Protein AF-W7BUD7-F1 (afdb_monomer_lite)

Radius of gyration: 17.6 Å; chains: 1; bounding box: 40×38×56 Å

pLDDT: mean 88.19, std 8.66, range [58.25, 98.12]

Sequence (209 aa):
MEYSPYSRALIFGNGSGSYALEPKIHIISNVSQYRNQEYVDISEVALTIDCGGYNWGKKLNVVWGDGNLGRGDIAFCILDDNKQIKKIQLGKGTNDLGMGQYKQGKADVDFNGSFCIIQEWFQEDGDEVNQDSCYYNNHLYLALGHNGLWYSKNALTKDSQIRKTYFYEKFYGSDGKEMLSAMEGITITEKYVVLGCTRGKHYIHVYSR

Secondary structure (DSSP, 8-state):
-EEETTTTEEEEE---S-TTSPPEEEEEE-GGGGTT-S---HHHH-EEEE-GGGT--SS-EEEE---TTTT--EEEEEETTTTEEEEEEEEETT---SEE---SS--TTSEEEEEEEEEEEE-SS--S-EEEEEEETTEEEEEE-SSSEEEEEEEE-TTS-EEEEEEEE--B-TTS-B---EEEEEEE-SSEEEEEEESSSEEEEEEE-

Structure (mmCIF, N/CA/C/O backbone):
data_AF-W7BUD7-F1
#
_entry.id   AF-W7BUD7-F1
#
loop_
_atom_site.group_PDB
_atom_site.id
_atom_site.type_symbol
_atom_site.label_atom_id
_atom_site.label_alt_id
_atom_site.label_comp_id
_atom_site.label_asym_id
_atom_site.label_entity_id
_atom_site.label_seq_id
_atom_site.pdbx_PDB_ins_code
_atom_site.Cartn_x
_atom_site.Cartn_y
_atom_site.Cartn_z
_atom_site.occupancy
_atom_site.B_iso_or_equiv
_atom_site.auth_seq_id
_atom_site.auth_comp_id
_atom_site.auth_asym_id
_atom_site.auth_atom_id
_atom_site.pdbx_PDB_model_num
ATOM 1 N N . MET A 1 1 ? -3.666 -1.580 -6.066 1.00 82.56 1 MET A N 1
ATOM 2 C CA . MET A 1 1 ? -4.713 -1.981 -5.076 1.00 82.56 1 MET A CA 1
ATOM 3 C C . MET A 1 1 ? -4.428 -3.416 -4.688 1.00 82.56 1 MET A C 1
ATOM 5 O O . MET A 1 1 ? -4.173 -4.202 -5.589 1.00 82.56 1 MET A O 1
ATOM 9 N N . GLU A 1 2 ? -4.487 -3.786 -3.407 1.00 88.81 2 GLU A N 1
ATOM 10 C CA . GLU A 1 2 ? -4.025 -5.113 -2.977 1.00 88.81 2 GLU A CA 1
ATOM 11 C C . GLU A 1 2 ? -5.017 -5.842 -2.061 1.00 88.81 2 GLU A C 1
ATOM 13 O O . GLU A 1 2 ? -5.614 -5.258 -1.154 1.00 88.81 2 GLU A O 1
ATOM 18 N N . TYR A 1 3 ? -5.183 -7.147 -2.291 1.00 89.94 3 TYR A N 1
ATOM 19 C CA . TYR A 1 3 ? -6.008 -8.036 -1.475 1.00 89.94 3 TYR A CA 1
ATOM 20 C C . TYR A 1 3 ? -5.147 -8.830 -0.495 1.00 89.94 3 TYR A C 1
ATOM 22 O O . TYR A 1 3 ? -4.177 -9.464 -0.904 1.00 89.94 3 TYR A O 1
ATOM 30 N N . SER A 1 4 ? -5.551 -8.880 0.776 1.00 88.44 4 SER A N 1
ATOM 31 C CA . SER A 1 4 ? -4.937 -9.773 1.760 1.00 88.44 4 SER A CA 1
ATOM 32 C C . SER A 1 4 ? -5.877 -10.925 2.117 1.00 88.44 4 SER A C 1
ATOM 34 O O . SER A 1 4 ? -7.008 -10.683 2.552 1.00 88.44 4 SER A O 1
ATOM 36 N N . PRO A 1 5 ? -5.429 -12.191 2.003 1.00 82.62 5 PRO A N 1
ATOM 37 C CA . PRO A 1 5 ? -6.220 -13.337 2.442 1.00 82.62 5 PRO A CA 1
ATOM 38 C C . PRO A 1 5 ? -6.361 -13.396 3.971 1.00 82.62 5 PRO A C 1
ATOM 40 O O . PRO A 1 5 ? -7.352 -13.933 4.458 1.00 82.62 5 PRO A O 1
ATOM 43 N N . TYR A 1 6 ? -5.420 -12.813 4.725 1.00 84.44 6 TYR A N 1
ATOM 44 C CA . TYR A 1 6 ? -5.463 -12.781 6.191 1.00 84.44 6 TYR A CA 1
ATOM 45 C C . TYR A 1 6 ? -6.580 -11.872 6.709 1.00 84.44 6 TYR A C 1
ATOM 47 O O . TYR A 1 6 ? -7.338 -12.257 7.594 1.00 84.44 6 TYR A O 1
ATOM 55 N N . SER A 1 7 ? -6.706 -10.668 6.141 1.00 85.50 7 SER A N 1
ATOM 56 C CA . SER A 1 7 ? -7.756 -9.712 6.517 1.00 85.50 7 SER A CA 1
ATOM 57 C C . SER A 1 7 ? -9.034 -9.863 5.691 1.00 85.50 7 SER A C 1
ATOM 59 O O . SER A 1 7 ? -10.060 -9.280 6.036 1.00 85.50 7 SER A O 1
ATOM 61 N N . ARG A 1 8 ? -8.979 -10.632 4.593 1.00 88.75 8 ARG A N 1
ATOM 62 C CA . ARG A 1 8 ? -10.042 -10.767 3.585 1.00 88.75 8 ARG A CA 1
ATOM 63 C C . ARG A 1 8 ? -10.525 -9.409 3.063 1.00 88.75 8 ARG A C 1
ATOM 65 O O . ARG A 1 8 ? -11.708 -9.246 2.746 1.00 88.75 8 ARG A O 1
ATOM 72 N N . ALA A 1 9 ? -9.609 -8.451 2.975 1.00 93.06 9 ALA A N 1
ATOM 73 C CA . ALA A 1 9 ? -9.893 -7.069 2.633 1.00 93.06 9 ALA A CA 1
ATOM 74 C C . ALA A 1 9 ? -9.011 -6.581 1.480 1.00 93.06 9 ALA A C 1
ATOM 76 O O . ALA A 1 9 ? -7.868 -7.020 1.317 1.00 93.06 9 ALA A O 1
ATOM 77 N N . LEU A 1 10 ? -9.559 -5.657 0.692 1.00 94.62 10 LEU A N 1
ATOM 78 C CA . LEU A 1 10 ? -8.788 -4.839 -0.240 1.00 94.62 10 LEU A CA 1
ATOM 79 C C . LEU A 1 10 ? -8.302 -3.582 0.479 1.00 94.62 10 LEU A C 1
ATOM 81 O O . LEU A 1 10 ? -9.059 -2.992 1.252 1.00 94.62 10 LEU A O 1
ATOM 85 N N . ILE A 1 11 ? -7.073 -3.168 0.182 1.00 96.25 11 ILE A N 1
ATOM 86 C CA . ILE A 1 11 ? -6.524 -1.870 0.573 1.00 96.25 11 ILE A CA 1
ATOM 87 C C . ILE A 1 11 ? -5.992 -1.134 -0.649 1.00 96.25 11 ILE A C 1
ATOM 89 O O . ILE A 1 11 ? -5.452 -1.733 -1.585 1.00 96.25 11 ILE A O 1
ATOM 93 N N . PHE A 1 12 ? -6.179 0.176 -0.653 1.00 94.94 12 PHE A N 1
ATOM 94 C CA . PHE A 1 12 ? -5.601 1.061 -1.649 1.00 94.94 12 PHE A CA 1
ATOM 95 C C . PHE A 1 12 ? -5.522 2.476 -1.095 1.00 94.94 12 PHE A C 1
ATOM 97 O O . PHE A 1 12 ? -6.328 2.884 -0.258 1.00 94.94 12 PHE A O 1
ATOM 104 N N . GLY A 1 13 ? -4.526 3.218 -1.559 1.00 93.81 13 GLY A N 1
ATOM 105 C CA . GLY A 1 13 ? -4.520 4.660 -1.395 1.00 93.81 13 GLY A CA 1
ATOM 106 C C . GLY A 1 13 ? -5.352 5.317 -2.489 1.00 93.81 13 GLY A C 1
ATOM 107 O O . GLY A 1 13 ? -5.753 4.660 -3.451 1.00 93.81 13 GLY A O 1
ATOM 108 N N . ASN A 1 14 ? -5.601 6.615 -2.368 1.00 89.12 14 ASN A N 1
ATOM 109 C CA . ASN A 1 14 ? -6.239 7.348 -3.454 1.00 89.12 14 ASN A CA 1
ATOM 110 C C . ASN A 1 14 ? -5.354 7.447 -4.704 1.00 89.12 14 ASN A C 1
ATOM 112 O O . ASN A 1 14 ? -5.897 7.691 -5.780 1.00 89.12 14 ASN A O 1
ATOM 116 N N . GLY A 1 15 ? -4.029 7.255 -4.582 1.00 77.25 15 GLY A N 1
ATOM 117 C CA . GLY A 1 15 ? -3.079 7.595 -5.642 1.00 77.25 15 GLY A CA 1
ATOM 118 C C . GLY A 1 15 ? -3.254 9.060 -6.060 1.00 77.25 15 GLY A C 1
ATOM 119 O O . GLY A 1 15 ? -4.198 9.736 -5.655 1.00 77.25 15 GLY A O 1
ATOM 120 N N . SER A 1 16 ? -2.345 9.633 -6.844 1.00 63.62 16 SER A N 1
ATOM 121 C CA . SER A 1 16 ? -2.680 10.904 -7.499 1.00 63.62 16 SER A CA 1
ATOM 122 C C . SER A 1 16 ? -1.673 11.283 -8.576 1.00 63.62 16 SER A C 1
ATOM 124 O O . SER A 1 16 ? -0.468 11.230 -8.347 1.00 63.62 16 SER A O 1
ATOM 126 N N . GLY A 1 17 ? -2.158 11.787 -9.713 1.00 64.31 17 GLY A N 1
ATOM 127 C CA . GLY A 1 17 ? -1.355 12.641 -10.599 1.00 64.31 17 GLY A CA 1
ATOM 128 C C . GLY A 1 17 ? -1.194 14.077 -10.067 1.00 64.31 17 GLY A C 1
ATOM 129 O O . GLY A 1 17 ? -0.389 14.846 -10.579 1.00 64.31 17 GLY A O 1
ATOM 130 N N . SER A 1 18 ? -1.950 14.447 -9.028 1.00 73.19 18 SER A N 1
ATOM 131 C CA . SER A 1 18 ? -2.019 15.781 -8.424 1.00 73.19 18 SER A CA 1
ATOM 132 C C . SER A 1 18 ? -1.480 15.812 -6.988 1.00 73.19 18 SER A C 1
ATOM 134 O O . SER A 1 18 ? -1.943 15.080 -6.113 1.00 73.19 18 SER A O 1
ATOM 136 N N . TYR A 1 19 ? -0.570 16.742 -6.704 1.00 78.50 19 TYR A N 1
ATOM 137 C CA . TYR A 1 19 ? -0.062 16.984 -5.346 1.00 78.50 19 TYR A CA 1
ATOM 138 C C . TYR A 1 19 ? -1.029 17.787 -4.458 1.00 78.50 19 TYR A C 1
ATOM 140 O O . TYR A 1 19 ? -0.743 18.010 -3.285 1.00 78.50 19 TYR A O 1
ATOM 148 N N . ALA A 1 20 ? -2.178 18.220 -4.987 1.00 82.88 20 ALA A N 1
ATOM 149 C CA . ALA A 1 20 ? -3.169 18.978 -4.222 1.00 82.88 20 ALA A CA 1
ATOM 150 C C . ALA A 1 20 ? -4.122 18.088 -3.406 1.00 82.88 20 ALA A C 1
ATOM 152 O O . ALA A 1 20 ? -4.804 18.586 -2.515 1.00 82.88 20 ALA A O 1
ATOM 153 N N . LEU A 1 21 ? -4.198 16.786 -3.704 1.00 84.44 21 LEU A N 1
ATOM 154 C CA . LEU A 1 21 ? -5.078 15.867 -2.983 1.00 84.44 21 LEU A CA 1
ATOM 155 C C . LEU A 1 21 ? -4.421 15.385 -1.693 1.00 84.44 21 LEU A C 1
ATOM 157 O O . LEU A 1 21 ? -3.281 14.919 -1.701 1.00 84.44 21 LEU A O 1
ATOM 161 N N . GLU A 1 22 ? -5.163 15.465 -0.591 1.00 89.75 22 GLU A N 1
ATOM 162 C CA . GLU A 1 22 ? -4.726 14.876 0.670 1.00 89.75 22 GLU A CA 1
ATOM 163 C C . GLU A 1 22 ? -4.692 13.342 0.585 1.00 89.75 22 GLU A C 1
ATOM 165 O O . GLU A 1 22 ? -5.549 12.736 -0.074 1.00 89.75 22 GLU A O 1
ATOM 170 N N . PRO A 1 23 ? -3.700 12.700 1.223 1.00 92.62 23 PRO A N 1
ATOM 171 C CA . PRO A 1 23 ? -3.551 11.254 1.210 1.00 92.62 23 PRO A CA 1
ATOM 172 C C . PRO A 1 23 ? -4.701 10.578 1.965 1.00 92.62 23 PRO A C 1
ATOM 174 O O . PRO A 1 23 ? -5.037 10.960 3.087 1.00 92.62 23 PRO A O 1
ATOM 177 N N . LYS A 1 24 ? -5.287 9.543 1.357 1.00 94.50 24 LYS A N 1
ATOM 178 C CA . LYS A 1 24 ? -6.353 8.735 1.968 1.00 94.50 24 LYS A CA 1
ATOM 179 C C . LYS A 1 24 ? -6.075 7.252 1.807 1.00 94.50 24 LYS A C 1
ATOM 181 O O . LYS A 1 24 ? -5.618 6.826 0.749 1.00 94.50 24 LYS A O 1
ATOM 186 N N . ILE A 1 25 ? -6.392 6.481 2.844 1.00 96.69 25 ILE A N 1
ATOM 187 C CA . ILE A 1 25 ? -6.397 5.015 2.806 1.00 96.69 25 ILE A CA 1
ATOM 188 C C . ILE A 1 25 ? -7.847 4.556 2.709 1.00 96.69 25 ILE A C 1
ATOM 190 O O . ILE A 1 25 ? -8.691 4.985 3.497 1.00 96.69 25 ILE A O 1
ATOM 194 N N . HIS A 1 26 ? -8.124 3.648 1.783 1.00 97.12 26 HIS A N 1
ATOM 195 C CA . HIS A 1 26 ? -9.415 2.996 1.632 1.00 97.12 26 HIS A CA 1
ATOM 196 C C . HIS A 1 26 ? -9.272 1.504 1.912 1.00 97.12 26 HIS A C 1
ATOM 198 O O . HIS A 1 26 ? -8.383 0.842 1.373 1.00 97.12 26 HIS A O 1
ATOM 204 N N . ILE A 1 27 ? -10.157 0.976 2.756 1.00 97.38 27 ILE A N 1
ATOM 205 C CA . ILE A 1 27 ? -10.217 -0.446 3.096 1.00 97.38 27 ILE A CA 1
ATOM 206 C C . ILE A 1 27 ? -11.628 -0.954 2.828 1.00 97.38 27 ILE A C 1
ATOM 208 O O . ILE A 1 27 ? -12.591 -0.456 3.411 1.00 97.38 27 ILE A O 1
ATOM 212 N N . ILE A 1 28 ? -11.747 -1.977 1.986 1.00 95.62 28 ILE A N 1
ATOM 213 C CA . ILE A 1 28 ? -13.013 -2.673 1.737 1.00 95.62 28 ILE A CA 1
ATOM 214 C C . ILE A 1 28 ? -12.903 -4.063 2.352 1.00 95.62 28 ILE A C 1
ATOM 216 O O . ILE A 1 28 ? -12.133 -4.900 1.881 1.00 95.62 28 ILE A O 1
ATOM 220 N N . SER A 1 29 ? -13.666 -4.313 3.411 1.00 93.50 29 SER A N 1
ATOM 221 C CA . SER A 1 29 ? -13.723 -5.621 4.069 1.00 93.50 29 SER A CA 1
ATOM 222 C C . SER A 1 29 ? -14.668 -6.581 3.342 1.00 93.50 29 SER A C 1
ATOM 224 O O . SER A 1 29 ? -15.626 -6.167 2.689 1.00 93.50 29 SER A O 1
ATOM 226 N N . ASN A 1 30 ? -14.421 -7.888 3.493 1.00 89.06 30 ASN A N 1
ATOM 227 C CA . ASN A 1 30 ? -15.270 -8.963 2.965 1.00 89.06 30 ASN A CA 1
ATOM 228 C C . ASN A 1 30 ? -15.563 -8.831 1.458 1.00 89.06 30 ASN A C 1
ATOM 230 O O . ASN A 1 30 ? -16.684 -9.024 0.993 1.00 89.06 30 ASN A O 1
ATOM 234 N N . VAL A 1 31 ? -14.534 -8.526 0.671 1.00 88.56 31 VAL A N 1
ATOM 235 C CA . VAL A 1 31 ? -14.665 -8.210 -0.765 1.00 88.56 31 VAL A CA 1
ATOM 236 C C . VAL A 1 31 ? -15.308 -9.336 -1.573 1.00 88.56 31 VAL A C 1
ATOM 238 O O . VAL A 1 31 ? -15.956 -9.093 -2.587 1.00 88.56 31 VAL A O 1
ATOM 241 N N . SER A 1 32 ? -15.204 -10.579 -1.096 1.00 87.38 32 SER A N 1
ATOM 242 C CA . SER A 1 32 ? -15.862 -11.736 -1.704 1.00 87.38 32 SER A CA 1
ATOM 243 C C . SER A 1 32 ? -17.370 -11.567 -1.902 1.00 87.38 32 SER A C 1
ATOM 245 O O . SER A 1 32 ? -17.906 -12.175 -2.825 1.00 87.38 32 SER A O 1
ATOM 247 N N . GLN A 1 33 ? -18.042 -10.748 -1.085 1.00 90.88 33 GLN A N 1
ATOM 248 C CA . GLN A 1 33 ? -19.480 -10.496 -1.223 1.00 90.88 33 GLN A CA 1
ATOM 249 C C . GLN A 1 33 ? -19.844 -9.759 -2.524 1.00 90.88 33 GLN A C 1
ATOM 251 O O . GLN A 1 33 ? -20.979 -9.853 -2.980 1.00 90.88 33 GLN A O 1
ATOM 256 N N . TYR A 1 34 ? -18.877 -9.080 -3.150 1.00 89.94 34 TYR A N 1
ATOM 257 C CA . TYR A 1 34 ? -19.091 -8.253 -4.339 1.00 89.94 34 TYR A CA 1
ATOM 258 C C . TYR A 1 34 ? -18.685 -8.936 -5.657 1.00 89.94 34 TYR A C 1
ATOM 260 O O . TYR A 1 34 ? -18.761 -8.315 -6.708 1.00 89.94 34 TYR A O 1
ATOM 268 N N . ARG A 1 35 ? -18.268 -10.213 -5.646 1.00 84.75 35 ARG A N 1
ATOM 269 C CA . ARG A 1 35 ? -17.686 -10.906 -6.824 1.00 84.75 35 ARG A CA 1
ATOM 270 C C . ARG A 1 35 ? -18.558 -10.928 -8.086 1.00 84.75 35 ARG A C 1
ATOM 272 O O . ARG A 1 35 ? -18.013 -11.096 -9.169 1.00 84.75 35 ARG A O 1
ATOM 279 N N . ASN A 1 36 ? -19.872 -10.786 -7.937 1.00 89.00 36 ASN A N 1
ATOM 280 C CA . ASN A 1 36 ? -20.835 -10.812 -9.042 1.00 89.00 36 ASN A CA 1
ATOM 281 C C . ASN A 1 36 ? -21.512 -9.452 -9.270 1.00 89.00 36 ASN A C 1
ATOM 283 O O . ASN A 1 36 ? -22.511 -9.382 -9.981 1.00 89.00 36 ASN A O 1
ATOM 287 N N . GLN A 1 37 ? -21.022 -8.392 -8.627 1.00 89.75 37 GLN A N 1
ATOM 288 C CA . GLN A 1 37 ? -21.513 -7.042 -8.867 1.00 89.75 37 GLN A CA 1
ATOM 289 C C . GLN A 1 37 ? -20.719 -6.417 -10.011 1.00 89.75 37 GLN A C 1
ATOM 291 O O . GLN A 1 37 ? -19.493 -6.481 -10.031 1.00 89.75 37 GLN A O 1
ATOM 296 N N . GLU A 1 38 ? -21.430 -5.821 -10.966 1.00 90.88 38 GLU A N 1
ATOM 297 C CA . GLU A 1 38 ? -20.818 -5.105 -12.089 1.00 90.88 38 GLU A CA 1
ATOM 298 C C . GLU A 1 38 ? -20.136 -3.811 -11.626 1.00 90.88 38 GLU A C 1
ATOM 300 O O . GLU A 1 38 ? -19.079 -3.438 -12.129 1.00 90.88 38 GLU A O 1
ATOM 305 N N . TYR A 1 39 ? -20.727 -3.154 -10.629 1.00 90.38 39 TYR A N 1
ATOM 306 C CA . TYR A 1 39 ? -20.242 -1.909 -10.061 1.00 90.38 39 TYR A CA 1
ATOM 307 C C . TYR A 1 39 ? -20.354 -1.935 -8.537 1.00 90.38 39 TYR A C 1
ATOM 309 O O . TYR A 1 39 ? -21.330 -2.441 -7.986 1.00 90.38 39 TYR A O 1
ATOM 317 N N . VAL A 1 40 ? -19.352 -1.358 -7.874 1.00 88.62 40 VAL A N 1
ATOM 318 C CA . VAL A 1 40 ? -19.320 -1.144 -6.427 1.00 88.62 40 VAL A CA 1
ATOM 319 C C . VAL A 1 40 ? -18.907 0.301 -6.184 1.00 88.62 40 VAL A C 1
ATOM 321 O O . VAL A 1 40 ? -17.806 0.697 -6.575 1.00 88.62 40 VAL A O 1
ATOM 324 N N . ASP A 1 41 ? -19.761 1.081 -5.522 1.00 90.38 41 ASP A N 1
ATOM 325 C CA . ASP A 1 41 ? -19.399 2.434 -5.106 1.00 90.38 41 ASP A CA 1
ATOM 326 C C . ASP A 1 41 ? -18.492 2.376 -3.871 1.00 90.38 41 ASP A C 1
ATOM 328 O O . ASP A 1 41 ? -18.910 2.035 -2.762 1.00 90.38 41 ASP A O 1
ATOM 332 N N . ILE A 1 42 ? -17.222 2.729 -4.064 1.00 88.69 42 ILE A N 1
ATOM 333 C CA . ILE A 1 42 ? -16.207 2.768 -3.006 1.00 88.69 42 ILE A CA 1
ATOM 334 C C . ILE A 1 42 ? -16.630 3.698 -1.862 1.00 88.69 42 ILE A C 1
ATOM 336 O O . ILE A 1 42 ? -16.321 3.405 -0.705 1.00 88.69 42 ILE A O 1
ATOM 340 N N . SER A 1 43 ? -17.329 4.797 -2.160 1.00 88.75 43 SER A N 1
ATOM 341 C CA . SER A 1 43 ? -17.738 5.777 -1.150 1.00 88.75 43 SER A CA 1
ATOM 342 C C . SER A 1 43 ? -18.756 5.214 -0.154 1.00 88.75 43 SER A C 1
ATOM 344 O O . SER A 1 43 ? -18.787 5.653 0.997 1.00 88.75 43 SER A O 1
ATOM 346 N N . GLU A 1 44 ? -19.520 4.196 -0.558 1.00 90.44 44 GLU A N 1
ATOM 347 C CA . GLU A 1 44 ? -20.516 3.536 0.286 1.00 90.44 44 GLU A CA 1
ATOM 348 C C . GLU A 1 44 ? -19.930 2.359 1.078 1.00 90.44 44 GLU A C 1
ATOM 350 O O . GLU A 1 44 ? -20.359 2.089 2.202 1.00 90.44 44 GLU A O 1
ATOM 355 N N . VAL A 1 45 ? -18.940 1.654 0.515 1.00 93.44 45 VAL A N 1
ATOM 356 C CA . VAL A 1 45 ? -18.459 0.379 1.082 1.00 93.44 45 VAL A CA 1
ATOM 357 C C . VAL A 1 45 ? -17.108 0.463 1.789 1.00 93.44 45 VAL A C 1
ATOM 359 O O . VAL A 1 45 ? -16.782 -0.420 2.588 1.00 93.44 45 VAL A O 1
ATOM 362 N N . ALA A 1 46 ? -16.291 1.476 1.491 1.00 95.69 46 ALA A N 1
ATOM 363 C CA . ALA A 1 46 ? -14.944 1.568 2.036 1.00 95.69 46 ALA A CA 1
ATOM 364 C C . ALA A 1 46 ? -14.916 2.284 3.389 1.00 95.69 46 ALA A C 1
ATOM 366 O O . ALA A 1 46 ? -15.425 3.393 3.570 1.00 95.69 46 ALA A O 1
ATOM 367 N N . LEU A 1 47 ? -14.179 1.705 4.334 1.00 96.81 47 LEU A N 1
ATOM 368 C CA . LEU A 1 47 ? -13.620 2.484 5.424 1.00 96.81 47 LEU A CA 1
ATOM 369 C C . LEU A 1 47 ? -12.544 3.405 4.843 1.00 96.81 47 LEU A C 1
ATOM 371 O O . LEU A 1 47 ? -11.501 2.936 4.394 1.00 96.81 47 LEU A O 1
ATOM 375 N N . THR A 1 48 ? -12.798 4.709 4.880 1.00 96.38 48 THR A N 1
ATOM 376 C CA . THR A 1 48 ? -11.817 5.730 4.504 1.00 96.38 48 THR A CA 1
ATOM 377 C C . THR A 1 48 ? -11.142 6.296 5.748 1.00 96.38 48 THR A C 1
ATOM 379 O O . THR A 1 48 ? -11.828 6.686 6.696 1.00 96.38 48 THR A O 1
ATOM 382 N N . ILE A 1 49 ? -9.812 6.343 5.727 1.00 96.31 49 ILE A N 1
ATOM 383 C CA . ILE A 1 49 ? -8.963 6.991 6.729 1.00 96.31 49 ILE A CA 1
ATOM 384 C C . ILE A 1 49 ? -8.323 8.204 6.055 1.00 96.31 49 ILE A C 1
ATOM 386 O O . ILE A 1 49 ? -7.627 8.058 5.048 1.00 96.31 49 ILE A O 1
ATOM 390 N N . ASP A 1 50 ? -8.585 9.394 6.592 1.00 93.38 50 ASP A N 1
ATOM 391 C CA . ASP A 1 50 ? -7.962 10.634 6.130 1.00 93.38 50 ASP A CA 1
ATOM 392 C C . ASP A 1 50 ? -6.602 10.819 6.809 1.00 93.38 50 ASP A C 1
ATOM 394 O O . ASP A 1 50 ? -6.500 10.776 8.039 1.00 93.38 50 ASP A O 1
ATOM 398 N N . CYS A 1 51 ? -5.557 11.001 6.004 1.00 91.88 51 CYS A N 1
ATOM 399 C CA . CYS A 1 51 ? -4.194 11.153 6.487 1.00 91.88 51 CYS A CA 1
ATOM 400 C C . CYS A 1 51 ? -3.659 12.592 6.357 1.00 91.88 51 CYS A C 1
ATOM 402 O O . CYS A 1 51 ? -2.546 12.859 6.815 1.00 91.88 51 CYS A O 1
ATOM 404 N N . GLY A 1 52 ? -4.428 13.530 5.784 1.00 84.94 52 GLY A N 1
ATOM 405 C CA . GLY A 1 52 ? -3.977 14.906 5.527 1.00 84.94 52 GLY A CA 1
ATOM 406 C C . GLY A 1 52 ? -3.639 15.698 6.795 1.00 84.94 52 GLY A C 1
ATOM 407 O O . GLY A 1 52 ? -2.720 16.513 6.804 1.00 84.94 52 GLY A O 1
ATOM 408 N N . GLY A 1 53 ? -4.307 15.398 7.914 1.00 81.44 53 GLY A N 1
ATOM 409 C CA . GLY A 1 53 ? -4.070 16.055 9.208 1.00 81.44 53 GLY A CA 1
ATOM 410 C C . GLY A 1 53 ? -2.755 15.687 9.910 1.00 81.44 53 GLY A C 1
ATOM 411 O O . GLY A 1 53 ? -2.449 16.260 10.952 1.00 81.44 53 GLY A O 1
ATOM 412 N N . TYR A 1 54 ? -1.975 14.746 9.369 1.00 84.62 54 TYR A N 1
ATOM 413 C CA . TYR A 1 54 ? -0.782 14.19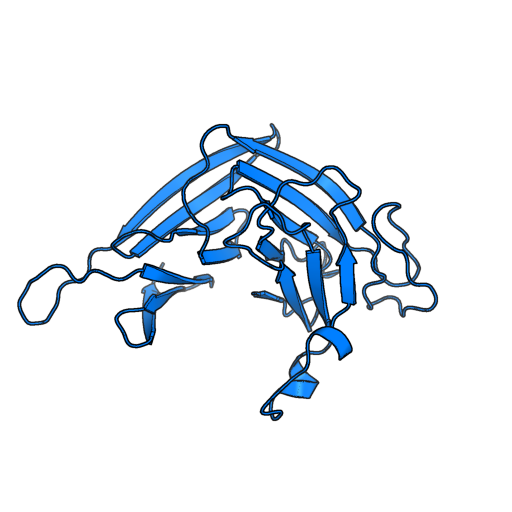7 10.027 1.00 84.62 54 TYR A CA 1
ATOM 414 C C . TYR A 1 54 ? 0.534 14.614 9.365 1.00 84.62 54 TYR A C 1
ATOM 416 O O . TYR A 1 54 ? 1.560 13.976 9.601 1.00 84.62 54 TYR A O 1
ATOM 424 N N . ASN A 1 55 ? 0.513 15.658 8.525 1.00 83.75 55 ASN A N 1
ATOM 425 C CA . ASN A 1 55 ? 1.659 16.076 7.709 1.00 83.75 55 ASN A CA 1
ATOM 426 C C . ASN A 1 55 ? 2.250 14.901 6.907 1.00 83.75 55 ASN A C 1
ATOM 428 O O .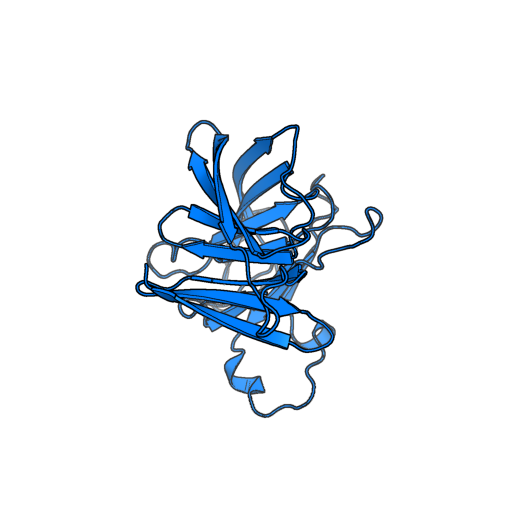 ASN A 1 55 ? 3.461 14.687 6.839 1.00 83.75 55 ASN A O 1
ATOM 432 N N . TRP A 1 56 ? 1.364 14.072 6.360 1.00 86.50 56 TRP A N 1
ATOM 433 C CA . TRP A 1 56 ? 1.761 13.041 5.419 1.00 86.50 56 TRP A CA 1
ATOM 434 C C . TRP A 1 56 ? 2.095 13.692 4.075 1.00 86.50 56 TRP A C 1
ATOM 436 O O . TRP A 1 56 ? 1.550 14.737 3.721 1.00 86.50 56 TRP A O 1
ATOM 446 N N . GLY A 1 57 ? 2.996 13.059 3.327 1.00 86.75 57 GLY A N 1
ATOM 447 C CA . GLY A 1 57 ? 3.244 13.391 1.928 1.00 86.75 57 GLY A CA 1
ATOM 448 C C . GLY A 1 57 ? 1.997 13.263 1.045 1.00 86.75 57 GLY A C 1
ATOM 449 O O . GLY A 1 57 ? 0.883 13.003 1.500 1.00 86.75 57 GLY A O 1
ATOM 450 N N . LYS A 1 58 ? 2.176 13.417 -0.259 1.00 89.44 58 LYS A N 1
ATOM 451 C CA . LYS A 1 58 ? 1.116 13.328 -1.268 1.00 89.44 58 LYS A CA 1
ATOM 452 C C . LYS A 1 58 ? 1.169 11.988 -2.004 1.00 89.44 58 LYS A C 1
ATOM 454 O O . LYS A 1 58 ? 2.047 11.162 -1.765 1.00 89.44 58 LYS A O 1
ATOM 459 N N . LYS A 1 59 ? 0.215 11.776 -2.919 1.00 88.50 59 LYS A N 1
ATOM 460 C CA . LYS A 1 59 ? 0.171 10.616 -3.833 1.00 88.50 59 LYS A CA 1
ATOM 461 C C . LYS A 1 59 ? 0.283 9.262 -3.117 1.00 88.50 59 LYS A C 1
ATOM 463 O O . LYS A 1 59 ? 1.137 8.440 -3.438 1.00 88.50 59 LYS A O 1
ATOM 468 N N . LEU A 1 60 ? -0.566 9.047 -2.118 1.00 92.62 60 LEU A N 1
ATOM 469 C CA . LEU A 1 60 ? -0.495 7.847 -1.298 1.00 92.62 60 LEU A CA 1
ATOM 470 C C . LEU A 1 60 ? -0.890 6.596 -2.098 1.00 92.62 60 LEU A C 1
ATOM 472 O O . LEU A 1 60 ? -2.030 6.472 -2.545 1.00 92.62 60 LEU A O 1
ATOM 476 N N . ASN A 1 61 ? 0.041 5.652 -2.194 1.00 93.19 61 ASN A N 1
ATOM 477 C CA . ASN A 1 61 ? -0.195 4.252 -2.528 1.00 93.19 61 ASN A CA 1
ATOM 478 C C . ASN A 1 61 ? -0.121 3.406 -1.254 1.00 93.19 61 ASN A C 1
ATOM 480 O O . ASN A 1 61 ? 0.636 3.718 -0.336 1.00 93.19 61 ASN A O 1
ATOM 484 N N . VAL A 1 62 ? -0.914 2.338 -1.174 1.00 95.62 62 VAL A N 1
ATOM 485 C CA . VAL A 1 62 ? -0.979 1.495 0.027 1.00 95.62 62 VAL A CA 1
ATOM 486 C C . VAL A 1 62 ? -1.028 0.033 -0.359 1.00 95.62 62 VAL A C 1
ATOM 488 O O . VAL A 1 62 ? -1.787 -0.346 -1.253 1.00 95.62 62 VAL A O 1
ATOM 491 N N . VAL A 1 63 ? -0.250 -0.763 0.363 1.00 96.06 63 VAL A N 1
ATOM 492 C CA . VAL A 1 63 ? -0.192 -2.221 0.256 1.00 96.06 63 VAL A CA 1
ATOM 493 C C . VAL A 1 63 ? -0.259 -2.847 1.640 1.00 96.06 63 VAL A C 1
ATOM 495 O O . VAL A 1 63 ? 0.136 -2.235 2.636 1.00 96.06 63 VAL A O 1
ATOM 498 N N . TRP A 1 64 ? -0.764 -4.068 1.717 1.00 96.31 64 TRP A N 1
ATOM 499 C CA . TRP A 1 64 ? -0.670 -4.895 2.906 1.00 96.31 64 TRP A CA 1
ATOM 500 C C . TRP A 1 64 ? 0.791 -5.237 3.202 1.00 96.31 64 TRP A C 1
ATOM 502 O O . TRP A 1 64 ? 1.629 -5.322 2.312 1.00 96.31 64 TRP A O 1
ATOM 512 N N . GLY A 1 65 ? 1.105 -5.409 4.481 1.00 94.62 65 GLY A N 1
ATOM 513 C CA . GLY A 1 65 ? 2.406 -5.886 4.933 1.00 94.62 65 GLY A CA 1
ATOM 514 C C . GLY A 1 65 ? 2.338 -7.300 5.500 1.00 94.62 65 GLY A C 1
ATOM 515 O O . GLY A 1 65 ? 1.530 -8.131 5.086 1.00 94.62 65 GLY A O 1
ATOM 516 N N . ASP A 1 66 ? 3.197 -7.562 6.484 1.00 87.00 66 ASP A N 1
ATOM 517 C CA . ASP A 1 66 ? 3.238 -8.835 7.200 1.00 87.00 66 ASP A CA 1
ATOM 518 C C . ASP A 1 66 ? 1.879 -9.214 7.803 1.00 87.00 66 ASP A C 1
ATOM 520 O O . ASP A 1 66 ? 1.123 -8.371 8.288 1.00 87.00 66 ASP A O 1
ATOM 524 N N . GLY A 1 67 ? 1.618 -10.520 7.902 1.00 84.62 67 GLY A N 1
ATOM 525 C CA . GLY A 1 67 ? 0.403 -11.033 8.534 1.00 84.62 67 GLY A CA 1
ATOM 526 C C . GLY A 1 67 ? 0.264 -10.688 10.024 1.00 84.62 67 GLY A C 1
ATOM 527 O O . GLY A 1 67 ? -0.817 -10.883 10.565 1.00 84.62 67 GLY A O 1
ATOM 528 N N . ASN A 1 68 ? 1.320 -10.196 10.689 1.00 88.69 68 ASN A N 1
ATOM 529 C CA . ASN A 1 68 ? 1.341 -9.800 12.106 1.00 88.69 68 ASN A CA 1
ATOM 530 C C . ASN A 1 68 ? 0.691 -10.836 13.036 1.00 88.69 68 ASN A C 1
ATOM 532 O O . ASN A 1 68 ? -0.349 -10.591 13.645 1.00 88.69 68 ASN A O 1
ATOM 536 N N . LEU A 1 69 ? 1.274 -12.039 13.076 1.00 86.88 69 LEU A N 1
ATOM 537 C CA . LEU A 1 69 ? 0.732 -13.190 13.814 1.00 86.88 69 LEU A CA 1
ATOM 538 C C . LEU A 1 69 ? -0.710 -13.555 13.400 1.00 86.88 69 LEU A C 1
ATOM 540 O O . LEU A 1 69 ? -1.510 -13.999 14.215 1.00 86.88 69 LEU A O 1
ATOM 544 N N . GLY A 1 70 ? -1.049 -13.344 12.126 1.00 84.50 70 GLY A N 1
ATOM 545 C CA . GLY A 1 70 ? -2.371 -13.626 11.561 1.00 84.50 70 GLY A CA 1
ATOM 546 C C . GLY A 1 70 ? -3.396 -12.503 11.739 1.00 84.50 70 GLY A C 1
ATOM 547 O O . GLY A 1 70 ? -4.507 -12.623 11.228 1.00 84.50 70 GLY A O 1
ATOM 548 N N . ARG A 1 71 ? -3.045 -11.392 12.404 1.00 88.06 71 ARG A N 1
ATOM 549 C CA . ARG A 1 71 ? -3.946 -10.243 12.581 1.00 88.06 71 ARG A CA 1
ATOM 550 C C . ARG A 1 71 ? -4.255 -9.516 11.276 1.00 88.06 71 ARG A C 1
ATOM 552 O O . ARG A 1 71 ? -5.332 -8.931 11.166 1.00 88.06 71 ARG A O 1
ATOM 559 N N . GLY A 1 72 ? -3.339 -9.534 10.305 1.00 92.69 72 GLY A N 1
ATOM 560 C CA . GLY A 1 72 ? -3.519 -8.899 8.995 1.00 92.69 72 GLY A CA 1
ATOM 561 C C . GLY A 1 72 ? -3.875 -7.415 9.108 1.00 92.69 72 GLY A C 1
ATOM 562 O O . GLY A 1 72 ? -4.859 -6.969 8.521 1.00 92.69 72 GLY A O 1
ATOM 563 N N . ASP A 1 73 ? -3.146 -6.679 9.943 1.00 96.19 73 ASP A N 1
ATOM 564 C CA . ASP A 1 73 ? -3.399 -5.274 10.281 1.00 96.19 73 ASP A CA 1
ATOM 565 C C . ASP A 1 73 ? -2.181 -4.371 10.028 1.00 96.19 73 ASP A C 1
ATOM 567 O O . ASP A 1 73 ? -2.153 -3.235 10.488 1.00 96.19 73 ASP A O 1
ATOM 571 N N . ILE A 1 74 ? -1.189 -4.852 9.278 1.00 97.31 74 ILE A N 1
ATOM 572 C CA . ILE A 1 74 ? -0.024 -4.068 8.861 1.00 97.31 74 ILE A CA 1
ATOM 573 C C . ILE A 1 74 ? -0.212 -3.606 7.426 1.00 97.31 74 ILE A C 1
ATOM 575 O O . ILE A 1 74 ? -0.566 -4.405 6.559 1.00 97.31 74 ILE A O 1
ATOM 579 N N . ALA A 1 75 ? 0.099 -2.339 7.172 1.00 97.88 75 ALA A N 1
ATOM 580 C CA . ALA A 1 75 ? 0.153 -1.779 5.831 1.00 97.88 75 ALA A CA 1
ATOM 581 C C . ALA A 1 75 ? 1.425 -0.945 5.634 1.00 97.88 75 ALA A C 1
ATOM 583 O O . ALA A 1 75 ? 1.975 -0.386 6.589 1.00 97.88 75 ALA A O 1
ATOM 584 N N . PHE A 1 76 ? 1.873 -0.854 4.385 1.00 97.50 76 PHE A N 1
ATOM 585 C CA . PHE A 1 76 ? 2.891 0.093 3.952 1.00 97.50 76 PHE A CA 1
ATOM 586 C C . PHE A 1 76 ? 2.234 1.197 3.132 1.00 97.50 76 PHE A C 1
ATOM 588 O O . PHE A 1 76 ? 1.601 0.938 2.109 1.00 97.50 76 PHE A O 1
ATOM 595 N N . CYS A 1 77 ? 2.409 2.427 3.597 1.00 96.75 77 CYS A N 1
ATOM 596 C CA . CYS A 1 77 ? 1.983 3.651 2.941 1.00 96.75 77 CYS A CA 1
ATOM 597 C C . CYS A 1 77 ? 3.176 4.245 2.196 1.00 96.75 77 CYS A C 1
ATOM 599 O O . CYS A 1 77 ? 4.202 4.524 2.812 1.00 96.75 77 CYS A O 1
ATOM 601 N N . ILE A 1 78 ? 3.044 4.430 0.889 1.00 95.12 78 ILE A N 1
ATOM 602 C CA . ILE A 1 78 ? 4.106 4.855 -0.022 1.00 95.12 78 ILE A CA 1
ATOM 603 C C . ILE A 1 78 ? 3.686 6.199 -0.606 1.00 95.12 78 ILE A C 1
ATOM 605 O O . ILE A 1 78 ? 2.644 6.288 -1.252 1.00 95.12 78 ILE A O 1
ATOM 609 N N . LEU A 1 79 ? 4.457 7.248 -0.341 1.00 93.00 79 LEU A N 1
ATOM 610 C CA . LEU A 1 79 ? 4.094 8.630 -0.647 1.00 93.00 79 LEU A CA 1
ATOM 611 C C . LEU A 1 79 ? 5.185 9.319 -1.464 1.00 93.00 79 LEU A C 1
ATOM 613 O O . LEU A 1 79 ? 6.334 8.869 -1.500 1.00 93.00 79 LEU A O 1
ATOM 617 N N . ASP A 1 80 ? 4.806 10.434 -2.087 1.00 89.56 80 ASP A N 1
ATOM 618 C CA . ASP A 1 80 ? 5.698 11.345 -2.808 1.00 89.56 80 ASP A CA 1
ATOM 619 C C . ASP A 1 80 ? 6.578 10.627 -3.837 1.00 89.56 80 ASP A C 1
ATOM 621 O O . ASP A 1 80 ? 7.799 10.776 -3.838 1.00 89.56 80 ASP A O 1
ATOM 625 N N . ASP A 1 81 ? 5.957 9.797 -4.680 1.00 86.69 81 ASP A N 1
ATOM 626 C CA . ASP A 1 81 ? 6.652 8.998 -5.699 1.00 86.69 81 ASP A CA 1
ATOM 627 C C . ASP A 1 81 ? 7.781 8.142 -5.088 1.00 86.69 81 ASP A C 1
ATOM 629 O O . ASP A 1 81 ? 8.914 8.081 -5.565 1.00 86.69 81 ASP A O 1
ATOM 633 N N . ASN A 1 82 ? 7.437 7.450 -3.996 1.00 90.19 82 ASN A N 1
ATOM 634 C CA . ASN A 1 82 ? 8.283 6.517 -3.245 1.00 90.19 82 ASN A CA 1
ATOM 635 C C . ASN A 1 82 ? 9.358 7.158 -2.362 1.00 90.19 82 ASN A C 1
ATOM 637 O O . ASN A 1 82 ? 10.190 6.433 -1.816 1.00 90.19 82 ASN A O 1
ATOM 641 N N . LYS A 1 83 ? 9.369 8.482 -2.184 1.00 91.38 83 LYS A N 1
ATOM 642 C CA . LYS A 1 83 ? 10.333 9.156 -1.294 1.00 91.38 83 LYS A CA 1
ATOM 643 C C . LYS A 1 83 ? 10.097 8.861 0.178 1.00 91.38 83 LYS A C 1
ATOM 645 O O . LYS A 1 83 ? 11.044 8.828 0.959 1.00 91.38 83 LYS A O 1
ATOM 650 N N . GLN A 1 84 ? 8.840 8.646 0.554 1.00 93.06 84 GLN A N 1
ATOM 651 C CA . GLN A 1 84 ? 8.453 8.338 1.923 1.00 93.06 84 GLN A CA 1
ATOM 652 C C . GLN A 1 84 ? 7.729 7.001 1.967 1.00 93.06 84 GLN A C 1
ATOM 654 O O . GLN A 1 84 ? 6.757 6.787 1.244 1.00 93.06 84 GLN A O 1
ATOM 659 N N . ILE A 1 85 ? 8.175 6.116 2.852 1.00 95.56 85 ILE A N 1
ATOM 660 C CA . ILE A 1 85 ? 7.476 4.869 3.152 1.00 95.56 85 ILE A CA 1
ATOM 661 C C . ILE A 1 85 ? 7.193 4.854 4.647 1.00 95.56 85 ILE A C 1
ATOM 663 O O . ILE A 1 85 ? 8.090 5.080 5.455 1.00 95.56 85 ILE A O 1
ATOM 667 N N . LYS A 1 86 ? 5.949 4.575 5.029 1.00 96.75 86 LYS A N 1
ATOM 668 C CA . LYS A 1 86 ? 5.537 4.419 6.428 1.00 96.75 86 LYS A CA 1
ATOM 669 C C . LYS A 1 86 ? 4.960 3.022 6.613 1.00 96.75 86 LYS A C 1
ATOM 671 O O . LYS A 1 86 ? 4.049 2.633 5.887 1.00 96.75 86 LYS A O 1
ATOM 676 N N . LYS A 1 87 ? 5.471 2.269 7.585 1.00 97.50 87 LYS A N 1
ATOM 677 C CA . LYS A 1 87 ? 4.844 1.034 8.071 1.00 97.50 87 LYS A CA 1
ATOM 678 C C . LYS A 1 87 ? 3.879 1.425 9.177 1.00 97.50 87 LYS A C 1
ATOM 680 O O . LYS A 1 87 ? 4.299 2.023 10.168 1.00 97.50 87 LYS A O 1
ATOM 685 N N . ILE A 1 88 ? 2.610 1.082 9.014 1.00 97.88 88 ILE A N 1
ATOM 686 C CA . ILE A 1 88 ? 1.558 1.394 9.982 1.00 97.88 88 ILE A CA 1
ATOM 687 C C . ILE A 1 88 ? 0.912 0.121 10.521 1.00 97.88 88 ILE A C 1
ATOM 689 O O . ILE A 1 88 ? 0.879 -0.905 9.835 1.00 97.88 88 ILE A O 1
ATOM 693 N N . GLN A 1 89 ? 0.367 0.215 11.732 1.00 97.88 89 GLN A N 1
ATOM 694 C CA . GLN A 1 89 ? -0.630 -0.727 12.229 1.00 97.88 89 GLN A CA 1
ATOM 695 C C . GLN A 1 89 ? -2.011 -0.086 12.144 1.00 97.88 89 GLN A C 1
ATOM 697 O O . GLN A 1 89 ? -2.195 1.052 12.567 1.00 97.88 89 GLN A O 1
ATOM 702 N N . LEU A 1 90 ? -2.980 -0.829 11.626 1.00 98.12 90 LEU A N 1
ATOM 703 C CA . LEU A 1 90 ? -4.381 -0.440 11.557 1.00 98.12 90 LEU A CA 1
ATOM 704 C C . LEU A 1 90 ? -5.127 -0.955 12.793 1.00 98.12 90 LEU A C 1
ATOM 706 O O . LEU A 1 90 ? -4.983 -2.111 13.196 1.00 98.12 90 LEU A O 1
ATOM 710 N N . GLY A 1 91 ? -5.949 -0.099 13.389 1.00 97.62 91 GLY A N 1
ATOM 711 C CA . GLY A 1 91 ? -6.777 -0.442 14.535 1.00 97.62 91 GLY A CA 1
ATOM 712 C C . GLY A 1 91 ? -7.938 -1.347 14.133 1.00 97.62 91 GLY A C 1
ATOM 713 O O . GLY A 1 91 ? -8.521 -1.203 13.052 1.00 97.62 91 GLY A O 1
ATOM 714 N N . LYS A 1 92 ? -8.286 -2.282 15.020 1.00 96.44 92 LYS A N 1
ATOM 715 C CA . LYS A 1 92 ? -9.426 -3.195 14.875 1.00 96.44 92 LYS A CA 1
ATOM 716 C C . LYS A 1 92 ? -10.229 -3.281 16.165 1.00 96.44 92 LYS A C 1
ATOM 718 O O . LYS A 1 92 ? -9.665 -3.105 17.247 1.00 96.44 92 LYS A O 1
ATOM 723 N N . GLY A 1 93 ? -11.527 -3.548 16.048 1.00 96.56 93 GLY A N 1
ATOM 724 C CA . GLY A 1 93 ? -12.433 -3.629 17.192 1.00 96.56 93 GLY A CA 1
ATOM 725 C C . GLY A 1 93 ? -12.332 -2.392 18.079 1.00 96.56 93 GLY A C 1
ATOM 726 O O . GLY A 1 93 ? -12.431 -1.261 17.600 1.00 96.56 93 GLY A O 1
ATOM 727 N N . THR A 1 94 ? -12.060 -2.608 19.364 1.00 96.75 94 THR A N 1
ATOM 728 C CA . THR A 1 94 ? -11.930 -1.551 20.379 1.00 96.75 94 THR A CA 1
ATOM 729 C C . THR A 1 94 ? -10.526 -0.952 20.505 1.00 96.75 94 THR A C 1
ATOM 731 O O . THR A 1 94 ? -10.327 -0.036 21.301 1.00 96.75 94 THR A O 1
ATOM 734 N N . ASN A 1 95 ? -9.547 -1.447 19.742 1.00 96.81 95 ASN A N 1
ATOM 735 C CA . ASN A 1 95 ? -8.161 -0.995 19.826 1.00 96.81 95 ASN A CA 1
ATOM 736 C C . ASN A 1 95 ? -7.968 0.338 19.087 1.00 96.81 95 ASN A C 1
ATOM 738 O O . ASN A 1 95 ? -7.698 0.340 17.882 1.00 96.81 95 ASN A O 1
ATOM 742 N N . ASP A 1 96 ? -8.137 1.449 19.801 1.00 97.69 96 ASP A N 1
ATOM 743 C CA . ASP A 1 96 ? -7.824 2.794 19.317 1.00 97.69 96 ASP A CA 1
ATOM 744 C C . ASP A 1 96 ? -6.312 3.048 19.390 1.00 97.69 96 ASP A C 1
ATOM 746 O O . ASP A 1 96 ? -5.706 3.027 20.461 1.00 97.69 96 ASP A O 1
ATOM 750 N N . LEU A 1 97 ? -5.703 3.267 18.227 1.00 97.38 97 LEU A N 1
ATOM 751 C CA . LEU A 1 97 ? -4.266 3.489 18.083 1.00 97.38 97 LEU A CA 1
ATOM 752 C C . LEU A 1 97 ? -3.865 4.978 18.112 1.00 97.38 97 LEU A C 1
ATOM 754 O O . LEU A 1 97 ? -2.683 5.294 17.969 1.00 97.38 97 LEU A O 1
ATOM 758 N N . GLY A 1 98 ? -4.820 5.889 18.326 1.00 95.38 98 GLY A N 1
ATOM 759 C CA . GLY A 1 98 ? -4.579 7.308 18.608 1.00 95.38 98 GLY A CA 1
ATOM 760 C C . GLY A 1 98 ? -4.415 8.220 17.386 1.00 95.38 98 GLY A C 1
ATOM 761 O O . GLY A 1 98 ? -4.597 9.430 17.514 1.00 95.38 98 GLY A O 1
ATOM 762 N N . MET A 1 99 ? -4.117 7.680 16.198 1.00 96.06 99 MET A N 1
ATOM 763 C CA . MET A 1 99 ? -4.202 8.417 14.927 1.00 96.06 99 MET A CA 1
ATOM 764 C C . MET A 1 99 ? -5.409 7.947 14.114 1.00 96.06 99 MET A C 1
ATOM 766 O O . MET A 1 99 ? -5.919 6.854 14.333 1.00 96.06 99 MET A O 1
ATOM 770 N N . GLY A 1 100 ? -5.843 8.745 13.142 1.00 95.12 100 GLY A N 1
ATOM 771 C CA . GLY A 1 100 ? -7.046 8.512 12.349 1.00 95.12 100 GLY A CA 1
ATOM 772 C C . GLY A 1 100 ? -8.332 8.913 13.076 1.00 95.12 100 GLY A C 1
ATOM 773 O O . GLY A 1 100 ? -8.319 9.603 14.094 1.00 95.12 100 GLY A O 1
ATOM 774 N N . GLN A 1 101 ? -9.464 8.472 12.530 1.00 95.62 101 GLN A N 1
ATOM 775 C CA . GLN A 1 101 ? -10.779 8.679 13.131 1.00 95.62 101 GLN A CA 1
ATOM 776 C C . GLN A 1 101 ? -11.286 7.348 13.685 1.00 95.62 101 GLN A C 1
ATOM 778 O O . GLN A 1 101 ? -11.762 6.497 12.929 1.00 95.62 101 GLN A O 1
ATOM 783 N N . TYR A 1 102 ? -11.222 7.184 15.006 1.00 97.19 102 TYR A N 1
ATOM 784 C CA . TYR A 1 102 ? -11.725 5.987 15.667 1.00 97.19 102 TYR A CA 1
ATOM 785 C C . TYR A 1 102 ? -13.255 5.878 15.558 1.00 97.19 102 TYR A C 1
ATOM 787 O O . TYR A 1 102 ? -14.009 6.769 15.957 1.00 97.19 102 TYR A O 1
ATOM 795 N N . LYS A 1 103 ? -13.718 4.752 15.014 1.00 96.56 103 LYS A N 1
ATOM 796 C CA . LYS A 1 103 ? -15.126 4.376 14.892 1.00 96.56 103 LYS A CA 1
ATOM 797 C C . LYS A 1 103 ? -15.445 3.308 15.932 1.00 96.56 103 LYS A C 1
ATOM 799 O O . LYS A 1 103 ? -15.005 2.167 15.813 1.00 96.56 103 LYS A O 1
ATOM 804 N N . GLN A 1 104 ? -16.235 3.684 16.931 1.00 96.19 104 GLN A N 1
ATOM 805 C CA . GLN A 1 104 ? -16.682 2.786 17.997 1.00 96.19 104 GLN A CA 1
ATOM 806 C C . GLN A 1 104 ? -17.638 1.694 17.482 1.00 96.19 104 GLN A C 1
ATOM 808 O O . GLN A 1 104 ? -18.213 1.807 16.398 1.00 96.19 104 GLN A O 1
ATOM 813 N N . GLY A 1 105 ? -17.827 0.639 18.283 1.00 94.44 105 GLY A N 1
ATOM 814 C CA . GLY A 1 105 ? -18.808 -0.423 18.017 1.00 94.44 105 GLY A CA 1
ATOM 815 C C . GLY A 1 105 ? -18.401 -1.428 16.934 1.00 94.44 105 GLY A C 1
ATOM 816 O O . GLY A 1 105 ? -19.254 -2.139 16.410 1.00 94.44 105 GLY A O 1
ATOM 817 N N . LYS A 1 106 ? -17.115 -1.483 16.571 1.00 95.94 106 LYS A N 1
ATOM 818 C CA . LYS A 1 106 ? -16.573 -2.464 15.623 1.00 95.94 106 LYS A CA 1
ATOM 819 C C . LYS A 1 106 ? -16.325 -3.807 16.301 1.00 95.94 106 LYS A C 1
ATOM 821 O O . LYS A 1 106 ? -15.880 -3.841 17.446 1.00 95.94 106 LYS A O 1
ATOM 826 N N . ALA A 1 107 ? -16.585 -4.900 15.584 1.00 93.69 107 ALA A N 1
ATOM 827 C CA . ALA A 1 107 ? -16.198 -6.231 16.036 1.00 93.69 107 ALA A CA 1
ATOM 828 C C . ALA A 1 107 ? -14.666 -6.371 16.047 1.00 93.69 107 ALA A C 1
ATOM 830 O O . ALA A 1 107 ? -13.973 -5.665 15.315 1.00 93.69 107 ALA A O 1
ATOM 831 N N . ASP A 1 108 ? -14.136 -7.312 16.830 1.00 92.94 108 ASP A N 1
ATOM 832 C CA . ASP A 1 108 ? -12.688 -7.485 17.054 1.00 92.94 108 ASP A CA 1
ATOM 833 C C . ASP A 1 108 ? -11.855 -7.614 15.771 1.00 92.94 108 ASP A C 1
ATOM 835 O O . ASP A 1 108 ? -10.689 -7.223 15.730 1.00 92.94 108 ASP A O 1
ATOM 839 N N . VAL A 1 109 ? -12.449 -8.156 14.709 1.00 91.31 109 VAL A N 1
ATOM 840 C CA . VAL A 1 109 ? -11.785 -8.375 13.416 1.00 91.31 109 VAL A CA 1
ATOM 841 C C . VAL A 1 109 ? -11.930 -7.201 12.445 1.00 91.31 109 VAL A C 1
ATOM 843 O O . VAL A 1 109 ? -11.185 -7.133 11.463 1.00 91.31 109 VAL A O 1
ATOM 846 N N . ASP A 1 110 ? -12.855 -6.280 12.716 1.00 95.06 110 ASP A N 1
ATOM 847 C CA . ASP A 1 110 ? -13.191 -5.173 11.829 1.00 95.06 110 ASP A CA 1
ATOM 848 C C . ASP A 1 110 ? -12.284 -3.976 12.073 1.00 95.06 110 ASP A C 1
ATOM 850 O O . ASP A 1 110 ? -12.086 -3.541 13.207 1.00 95.06 110 ASP A O 1
ATOM 854 N N . PHE A 1 111 ? -11.791 -3.384 10.987 1.00 97.38 111 PHE A N 1
ATOM 855 C CA . PHE A 1 111 ? -11.027 -2.147 11.057 1.00 97.38 111 PHE A CA 1
ATOM 856 C C . PHE A 1 111 ? -11.872 -0.998 11.620 1.00 97.38 111 PHE A C 1
ATOM 858 O O . PHE A 1 111 ? -13.030 -0.795 11.233 1.00 97.38 111 PHE A O 1
ATOM 865 N N . ASN A 1 112 ? -11.269 -0.220 12.517 1.00 97.50 112 ASN A N 1
ATOM 866 C CA . ASN A 1 112 ? -11.954 0.837 13.262 1.00 97.50 112 ASN A CA 1
ATOM 867 C C . ASN A 1 112 ? -11.545 2.258 12.857 1.00 97.50 112 ASN A C 1
ATOM 869 O O . ASN A 1 112 ? -12.008 3.216 13.461 1.00 97.50 112 ASN A O 1
ATOM 873 N N . GLY A 1 113 ? -10.717 2.408 11.823 1.00 97.50 113 GLY A N 1
ATOM 874 C CA . GLY A 1 113 ? -10.324 3.710 11.277 1.00 97.50 113 GLY A CA 1
ATOM 875 C C . GLY A 1 113 ? -9.213 4.421 12.047 1.00 97.50 113 GLY A C 1
ATOM 876 O O . GLY A 1 113 ? -8.731 5.447 11.565 1.00 97.50 113 GLY A O 1
ATOM 877 N N . SER A 1 114 ? -8.778 3.871 13.186 1.00 97.94 114 SER A N 1
ATOM 878 C CA . SER A 1 114 ? -7.567 4.331 13.860 1.00 97.94 114 SER A CA 1
ATOM 879 C C . SER A 1 114 ? -6.318 3.640 13.300 1.00 97.94 114 SER A C 1
ATOM 881 O O . SER A 1 114 ? -6.408 2.569 12.690 1.00 97.94 114 SER A O 1
ATOM 883 N N . PHE A 1 115 ? -5.146 4.235 13.499 1.00 97.94 115 PHE A N 1
ATOM 884 C CA . PHE A 1 115 ? -3.852 3.645 13.154 1.00 97.94 115 PHE A CA 1
ATOM 885 C C . PHE A 1 115 ? -2.729 4.202 14.040 1.00 97.94 115 PHE A C 1
ATOM 887 O O . PHE A 1 115 ? -2.918 5.197 14.735 1.00 97.94 115 PHE A O 1
ATOM 894 N N . CYS A 1 116 ? -1.553 3.579 14.000 1.00 97.25 116 CYS A N 1
ATOM 895 C CA . CYS A 1 116 ? -0.306 4.176 14.478 1.00 97.25 116 CYS A CA 1
ATOM 896 C C . CYS A 1 116 ? 0.826 3.935 13.473 1.00 97.25 116 CYS A C 1
ATOM 898 O O . CYS A 1 116 ? 0.799 2.977 12.694 1.00 97.25 116 CYS A O 1
ATOM 900 N N . ILE A 1 117 ? 1.826 4.815 13.483 1.00 97.06 117 ILE A N 1
ATOM 901 C CA . ILE A 1 117 ? 3.052 4.649 12.697 1.00 97.06 117 ILE A CA 1
ATOM 902 C C . ILE A 1 117 ? 4.031 3.793 13.506 1.00 97.06 117 ILE A C 1
ATOM 904 O O . ILE A 1 117 ? 4.345 4.116 14.647 1.00 97.06 117 ILE A O 1
ATOM 908 N N . ILE A 1 118 ? 4.511 2.702 12.906 1.00 96.50 118 ILE A N 1
ATOM 909 C CA . ILE A 1 118 ? 5.510 1.807 13.507 1.00 96.50 118 ILE A CA 1
ATOM 910 C C . ILE A 1 118 ? 6.920 2.270 13.143 1.00 96.50 118 ILE A C 1
ATOM 912 O O . ILE A 1 118 ? 7.804 2.311 13.994 1.00 96.50 118 ILE A O 1
ATOM 916 N N . GLN A 1 119 ? 7.143 2.551 11.859 1.00 96.62 119 GLN A N 1
ATOM 917 C CA . GLN A 1 119 ? 8.451 2.926 11.337 1.00 96.62 119 GLN A CA 1
ATOM 918 C C . GLN A 1 119 ? 8.303 3.709 10.034 1.00 96.62 119 GLN A C 1
ATOM 920 O O . GLN A 1 119 ? 7.347 3.511 9.279 1.00 96.62 119 GLN A O 1
ATOM 925 N N . GLU A 1 120 ? 9.277 4.571 9.766 1.00 96.25 120 GLU A N 1
ATOM 926 C CA . GLU A 1 120 ? 9.337 5.413 8.580 1.00 96.25 120 GLU A CA 1
ATOM 927 C C . GLU A 1 120 ? 10.694 5.275 7.888 1.00 96.25 120 GLU A C 1
ATOM 929 O O . GLU A 1 120 ? 11.728 5.072 8.535 1.00 96.25 120 GLU A O 1
ATOM 934 N N . TRP A 1 121 ? 10.671 5.401 6.566 1.00 95.88 121 TRP A N 1
ATOM 935 C CA . TRP A 1 121 ? 11.840 5.440 5.701 1.00 95.88 121 TRP A CA 1
ATOM 936 C C . TRP A 1 121 ? 11.727 6.639 4.775 1.00 95.88 121 TRP A C 1
ATOM 938 O O . TRP A 1 121 ? 10.650 6.927 4.244 1.00 95.88 121 TRP A O 1
ATOM 948 N N . PHE A 1 122 ? 12.857 7.304 4.571 1.00 93.25 122 PHE A N 1
ATOM 949 C CA . PHE A 1 122 ? 12.974 8.454 3.694 1.00 93.25 122 PHE A CA 1
ATOM 950 C C . PHE A 1 122 ? 14.144 8.269 2.734 1.00 93.25 122 PHE A C 1
ATOM 952 O O . PHE A 1 122 ? 15.169 7.686 3.088 1.00 93.25 122 PHE A O 1
ATOM 959 N N . GLN A 1 123 ? 13.985 8.810 1.535 1.00 90.25 123 GLN A N 1
ATOM 960 C CA . GLN A 1 123 ? 15.048 8.985 0.561 1.00 90.25 123 GLN A CA 1
ATOM 961 C C . GLN A 1 123 ? 14.821 10.278 -0.220 1.00 90.25 123 GLN A C 1
ATOM 963 O O . GLN A 1 123 ? 13.680 10.629 -0.523 1.00 90.25 123 GLN A O 1
ATOM 968 N N . GLU A 1 124 ? 15.907 10.973 -0.551 1.00 84.75 124 GLU A N 1
ATOM 969 C CA . GLU A 1 124 ? 15.848 12.237 -1.294 1.00 84.75 124 GLU A CA 1
ATOM 970 C C . GLU A 1 124 ? 15.315 12.016 -2.718 1.00 84.75 124 GLU A C 1
ATOM 972 O O . GLU A 1 124 ? 14.365 12.682 -3.152 1.00 84.75 124 GLU A O 1
ATOM 977 N N . ASP A 1 125 ? 15.860 10.998 -3.388 1.00 81.94 125 ASP A N 1
ATOM 978 C CA . ASP A 1 125 ? 15.495 10.606 -4.744 1.00 81.94 125 ASP A CA 1
ATOM 979 C C . ASP A 1 125 ? 14.570 9.379 -4.720 1.00 81.94 125 ASP A C 1
ATOM 981 O O . ASP A 1 125 ? 14.972 8.234 -4.467 1.00 81.94 125 ASP A O 1
ATOM 985 N N . GLY A 1 126 ? 13.285 9.638 -4.966 1.00 76.38 126 GLY A N 1
ATOM 986 C CA . GLY A 1 126 ? 12.304 8.599 -5.275 1.00 76.38 126 GLY A CA 1
ATOM 987 C C . GLY A 1 126 ? 12.636 7.933 -6.611 1.00 76.38 126 GLY A C 1
ATOM 988 O O . GLY A 1 126 ? 13.325 8.524 -7.436 1.00 76.38 126 GLY A O 1
ATOM 989 N N . ASP A 1 127 ? 12.171 6.698 -6.814 1.00 74.12 127 ASP A N 1
ATOM 990 C CA . ASP A 1 127 ? 12.461 5.937 -8.040 1.00 74.12 127 ASP A CA 1
ATOM 991 C C . ASP A 1 127 ? 11.882 6.629 -9.287 1.00 74.12 127 ASP A C 1
ATOM 993 O O . ASP A 1 127 ? 12.608 7.110 -10.149 1.00 74.12 127 ASP A O 1
ATOM 997 N N . GLU A 1 128 ? 10.555 6.628 -9.378 1.00 77.75 128 GLU A N 1
ATOM 998 C CA . GLU A 1 128 ? 9.714 7.159 -10.454 1.00 77.75 128 GLU A CA 1
ATOM 999 C C . GLU A 1 128 ? 8.251 7.040 -9.967 1.00 77.75 128 GLU A C 1
ATOM 1001 O O . GLU A 1 128 ? 7.990 6.616 -8.835 1.00 77.75 128 GLU A O 1
ATOM 1006 N N . VAL A 1 129 ? 7.279 7.370 -10.811 1.00 83.25 129 VAL A N 1
ATOM 1007 C CA . VAL A 1 129 ? 5.854 7.142 -10.604 1.00 83.25 129 VAL A CA 1
ATOM 1008 C C . VAL A 1 129 ? 5.605 5.663 -10.313 1.00 83.25 129 VAL A C 1
ATOM 1010 O O . VAL A 1 129 ? 5.838 4.773 -11.135 1.00 83.25 129 VAL A O 1
ATOM 1013 N N . ASN A 1 130 ? 5.099 5.422 -9.109 1.00 87.62 130 ASN A N 1
ATOM 1014 C CA . ASN A 1 130 ? 4.638 4.124 -8.647 1.00 87.62 130 ASN A CA 1
ATOM 1015 C C . ASN A 1 130 ? 3.283 3.803 -9.278 1.00 87.62 130 ASN A C 1
ATOM 1017 O O . ASN A 1 130 ? 2.297 4.487 -8.997 1.00 87.62 130 ASN A O 1
ATOM 1021 N N . GLN A 1 131 ? 3.263 2.776 -10.121 1.00 86.38 131 GLN A N 1
ATOM 1022 C CA . GLN A 1 131 ? 2.065 2.337 -10.835 1.00 86.38 131 GLN A CA 1
ATOM 1023 C C . GLN A 1 131 ? 1.309 1.244 -10.078 1.00 86.38 131 GLN A C 1
ATOM 1025 O O . GLN A 1 131 ? 0.090 1.155 -10.174 1.00 86.38 131 GLN A O 1
ATOM 1030 N N . ASP A 1 132 ? 2.025 0.435 -9.298 1.00 90.00 132 ASP A N 1
ATOM 1031 C CA . ASP A 1 132 ? 1.460 -0.542 -8.375 1.00 90.00 132 ASP A CA 1
ATOM 1032 C C . ASP A 1 132 ? 2.549 -1.048 -7.427 1.00 90.00 132 ASP A C 1
ATOM 1034 O O . ASP A 1 132 ? 3.751 -0.861 -7.645 1.00 90.00 132 ASP A O 1
ATOM 1038 N N . SER A 1 133 ? 2.150 -1.703 -6.345 1.00 92.69 133 SER A N 1
ATOM 1039 C CA . SER A 1 133 ? 3.088 -2.202 -5.347 1.00 92.69 133 SER A CA 1
ATOM 1040 C C . SER A 1 133 ? 2.602 -3.511 -4.744 1.00 92.69 133 SER A C 1
ATOM 1042 O O . SER A 1 133 ? 1.405 -3.758 -4.647 1.00 92.69 133 SER A O 1
ATOM 1044 N N . CYS A 1 134 ? 3.542 -4.329 -4.280 1.00 94.12 134 CYS A N 1
ATOM 1045 C CA . CYS A 1 134 ? 3.245 -5.562 -3.560 1.00 94.12 134 CYS A CA 1
ATOM 1046 C C . CYS A 1 134 ? 4.312 -5.816 -2.494 1.00 94.12 134 CYS A C 1
ATOM 1048 O O . CYS A 1 134 ? 5.506 -5.618 -2.737 1.00 94.12 134 CYS A O 1
ATOM 1050 N N . TYR A 1 135 ? 3.904 -6.268 -1.311 1.00 94.25 135 TYR A N 1
ATOM 1051 C CA . TYR A 1 135 ? 4.840 -6.670 -0.266 1.00 94.25 135 TYR A CA 1
ATOM 1052 C C . TYR A 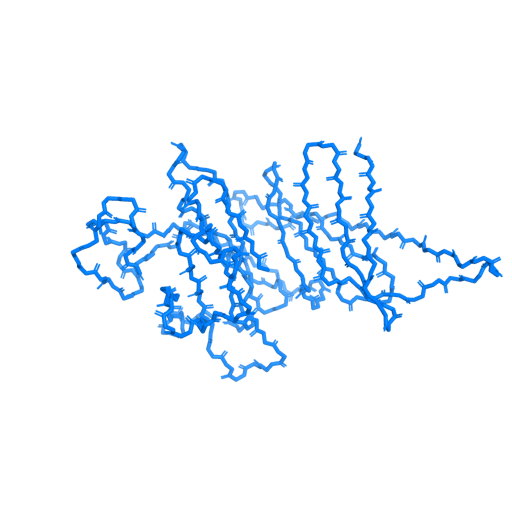1 135 ? 4.994 -8.188 -0.220 1.00 94.25 135 TYR A C 1
ATOM 1054 O O . TYR A 1 135 ? 4.020 -8.932 -0.123 1.00 94.25 135 TYR A O 1
ATOM 1062 N N . TYR A 1 136 ? 6.237 -8.667 -0.252 1.00 92.38 136 TYR A N 1
ATOM 1063 C CA . TYR A 1 136 ? 6.515 -10.097 -0.221 1.00 92.38 136 TYR A CA 1
ATOM 1064 C C . TYR A 1 136 ? 7.900 -10.403 0.362 1.00 92.38 136 TYR A C 1
ATOM 1066 O O . TYR A 1 136 ? 8.895 -9.783 -0.011 1.00 92.38 136 TYR A O 1
ATOM 1074 N N . ASN A 1 137 ? 7.984 -11.398 1.254 1.00 90.06 137 ASN A N 1
ATOM 1075 C CA . ASN A 1 137 ? 9.224 -11.869 1.891 1.00 90.06 137 ASN A CA 1
ATOM 1076 C C . ASN A 1 137 ? 10.149 -10.738 2.372 1.00 90.06 137 ASN A C 1
ATOM 1078 O O . ASN A 1 137 ? 11.319 -10.681 1.989 1.00 90.06 137 ASN A O 1
ATOM 1082 N N . ASN A 1 138 ? 9.635 -9.843 3.217 1.00 90.56 138 ASN A N 1
ATOM 1083 C CA . ASN A 1 138 ? 10.380 -8.711 3.782 1.00 90.56 138 ASN A CA 1
ATOM 1084 C C . ASN A 1 138 ? 10.855 -7.653 2.774 1.00 90.56 138 ASN A C 1
ATOM 1086 O O . ASN A 1 138 ? 11.735 -6.854 3.092 1.00 90.56 138 ASN A O 1
ATOM 1090 N N . HIS A 1 139 ? 10.284 -7.631 1.572 1.00 94.81 139 HIS A N 1
ATOM 1091 C CA . HIS A 1 139 ? 10.610 -6.642 0.554 1.00 94.81 139 HIS A CA 1
ATOM 1092 C C . HIS A 1 139 ? 9.348 -5.998 0.006 1.00 94.81 139 HIS A C 1
ATOM 1094 O O . HIS A 1 139 ? 8.334 -6.661 -0.212 1.00 94.81 139 HIS A O 1
ATOM 1100 N N . LEU A 1 140 ? 9.455 -4.703 -0.257 1.00 95.19 140 LEU A N 1
ATOM 1101 C CA . LEU A 1 140 ? 8.462 -3.959 -1.002 1.00 95.19 140 LEU A CA 1
ATOM 1102 C C . LEU A 1 140 ? 8.857 -3.964 -2.480 1.00 95.19 140 LEU A C 1
ATOM 1104 O O . LEU A 1 140 ? 9.958 -3.541 -2.825 1.00 95.19 140 LEU A O 1
ATOM 1108 N N . TYR A 1 141 ? 7.981 -4.466 -3.338 1.00 94.06 141 TYR A N 1
ATOM 1109 C CA . TYR A 1 141 ? 8.153 -4.463 -4.785 1.00 94.06 141 TYR A CA 1
ATOM 1110 C C . TYR A 1 141 ? 7.325 -3.332 -5.382 1.00 94.06 141 TYR A C 1
ATOM 1112 O O . TYR A 1 141 ? 6.140 -3.229 -5.069 1.00 94.06 141 TYR A O 1
ATOM 1120 N N . LEU A 1 142 ? 7.937 -2.506 -6.228 1.00 91.94 142 LEU A N 1
ATOM 1121 C CA . LEU A 1 142 ? 7.286 -1.363 -6.870 1.00 91.94 142 LEU A CA 1
ATOM 1122 C C . LEU A 1 142 ? 7.313 -1.530 -8.388 1.00 91.94 142 LEU A C 1
ATOM 1124 O O . LEU A 1 142 ? 8.387 -1.716 -8.959 1.00 91.94 142 LEU A O 1
ATOM 1128 N N . ALA A 1 143 ? 6.155 -1.433 -9.033 1.00 90.12 143 ALA A N 1
ATOM 1129 C CA . ALA A 1 143 ? 6.038 -1.270 -10.477 1.00 90.12 143 ALA A CA 1
ATOM 1130 C C . ALA A 1 143 ? 6.313 0.193 -10.845 1.00 90.12 143 ALA A C 1
ATOM 1132 O O . ALA A 1 143 ? 5.665 1.097 -10.309 1.00 90.12 143 ALA A O 1
ATOM 1133 N N . LEU A 1 144 ? 7.261 0.430 -11.752 1.00 87.00 144 LEU A N 1
ATOM 1134 C CA . LEU A 1 144 ? 7.708 1.775 -12.113 1.00 87.00 144 LEU A CA 1
ATOM 1135 C C . LEU A 1 144 ? 7.214 2.150 -13.516 1.00 87.00 144 LEU A C 1
ATOM 1137 O O . LEU A 1 144 ? 7.362 1.386 -14.472 1.00 87.00 144 LEU A O 1
ATOM 1141 N N . GLY A 1 145 ? 6.624 3.340 -13.635 1.00 77.06 145 GLY A N 1
ATOM 1142 C CA . GLY A 1 145 ? 6.027 3.860 -14.868 1.00 77.06 145 GLY A CA 1
ATOM 1143 C C . GLY A 1 145 ? 7.036 4.378 -15.897 1.00 77.06 145 GLY A C 1
ATOM 1144 O O . GLY A 1 145 ? 6.972 5.543 -16.266 1.00 77.06 145 GLY A O 1
ATOM 1145 N N . HIS A 1 146 ? 7.948 3.529 -16.378 1.00 71.75 146 HIS A N 1
ATOM 1146 C CA . HIS A 1 146 ? 8.932 3.870 -17.417 1.00 71.75 146 HIS A CA 1
ATOM 1147 C C . HIS A 1 146 ? 8.611 3.184 -18.765 1.00 71.75 146 HIS A C 1
ATOM 1149 O O . HIS A 1 146 ? 7.774 2.290 -18.853 1.00 71.75 146 HIS A O 1
ATOM 1155 N N . ASN A 1 147 ? 9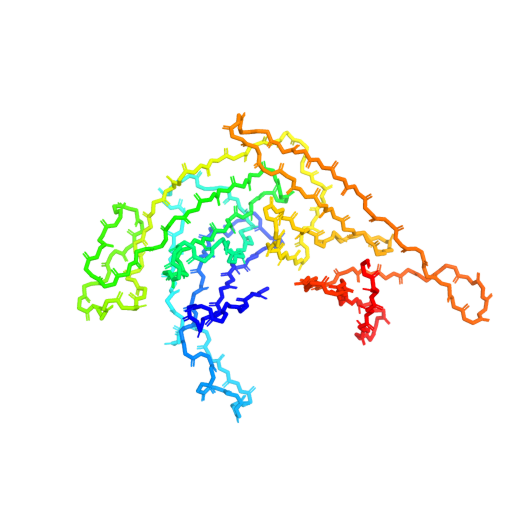.319 3.574 -19.830 1.00 66.19 147 ASN A N 1
ATOM 1156 C CA . ASN A 1 147 ? 9.410 2.814 -21.079 1.00 66.19 147 ASN A CA 1
ATOM 1157 C C . ASN A 1 147 ? 10.122 1.465 -20.843 1.00 66.19 147 ASN A C 1
ATOM 1159 O O . ASN A 1 147 ? 11.341 1.436 -20.643 1.00 66.19 147 ASN A O 1
ATOM 1163 N N . GLY A 1 148 ? 9.356 0.371 -20.875 1.00 65.62 148 GLY A N 1
ATOM 1164 C CA . GLY A 1 148 ? 9.798 -1.006 -20.625 1.00 65.62 148 GLY A CA 1
ATOM 1165 C C . GLY A 1 148 ? 9.303 -1.547 -19.277 1.00 65.62 148 GLY A C 1
ATOM 1166 O O . GLY A 1 148 ? 8.719 -0.808 -18.490 1.00 65.62 148 GLY A O 1
ATOM 1167 N N . LEU A 1 149 ? 9.513 -2.837 -18.986 1.00 70.62 149 LEU A N 1
ATOM 1168 C CA . LEU A 1 149 ? 9.071 -3.395 -17.701 1.00 70.62 149 LEU A CA 1
ATOM 1169 C C . LEU A 1 149 ? 10.143 -3.158 -16.634 1.00 70.62 149 LEU A C 1
ATOM 1171 O O . LEU A 1 149 ? 11.124 -3.899 -16.552 1.00 70.62 149 LEU A O 1
ATOM 1175 N N . TRP A 1 150 ? 9.943 -2.104 -15.844 1.00 84.94 150 TRP A N 1
ATOM 1176 C CA . TRP A 1 150 ? 10.807 -1.723 -14.733 1.00 84.94 150 TRP A CA 1
ATOM 1177 C C . TRP A 1 150 ? 10.114 -1.968 -13.399 1.00 84.94 150 TRP A C 1
ATOM 1179 O O . TRP A 1 150 ? 9.036 -1.435 -13.137 1.00 84.94 150 TRP A O 1
ATOM 1189 N N . TYR A 1 151 ? 10.767 -2.713 -12.515 1.00 89.31 151 TYR A N 1
ATOM 1190 C CA . TYR A 1 151 ? 10.336 -2.800 -11.125 1.00 89.31 151 TYR A CA 1
ATOM 1191 C C . TYR A 1 151 ? 11.527 -2.750 -10.174 1.00 89.31 151 TYR A C 1
ATOM 1193 O O . TYR A 1 151 ? 12.633 -3.185 -10.505 1.00 89.31 151 TYR A O 1
ATOM 1201 N N . SER A 1 152 ? 11.308 -2.215 -8.975 1.00 91.81 152 SER A N 1
ATOM 1202 C CA . SER A 1 152 ? 12.307 -2.214 -7.907 1.00 91.81 152 SER A CA 1
ATOM 1203 C C . SER A 1 152 ? 11.915 -3.184 -6.796 1.00 91.81 152 SER A C 1
ATOM 1205 O O . SER A 1 152 ? 10.741 -3.379 -6.484 1.00 91.81 152 SER A O 1
ATOM 1207 N N . LYS A 1 153 ? 12.922 -3.839 -6.217 1.00 93.81 153 LYS A N 1
ATOM 1208 C CA . LYS A 1 153 ? 12.825 -4.611 -4.976 1.00 93.81 153 LYS A CA 1
ATOM 1209 C C . LYS A 1 153 ? 13.511 -3.810 -3.880 1.00 93.81 153 LYS A C 1
ATOM 1211 O O . LYS A 1 153 ? 14.726 -3.619 -3.926 1.00 93.81 153 LYS A O 1
ATOM 1216 N N . ASN A 1 154 ? 12.742 -3.415 -2.877 1.00 94.94 154 ASN A N 1
ATOM 1217 C CA . ASN A 1 154 ? 13.185 -2.522 -1.818 1.00 94.94 154 ASN A CA 1
ATOM 1218 C C . ASN A 1 154 ? 13.209 -3.264 -0.482 1.00 94.94 154 ASN A C 1
ATOM 1220 O O . ASN A 1 154 ? 12.173 -3.688 0.034 1.00 94.94 154 ASN A O 1
ATOM 1224 N N . ALA A 1 155 ? 14.405 -3.433 0.080 1.00 95.38 155 ALA A N 1
ATOM 1225 C CA . ALA A 1 155 ? 14.582 -3.898 1.448 1.00 95.38 155 ALA A CA 1
ATOM 1226 C C . ALA A 1 155 ? 14.518 -2.694 2.395 1.00 95.38 155 ALA A C 1
ATOM 1228 O O . ALA A 1 155 ? 15.343 -1.781 2.312 1.00 95.38 155 ALA A O 1
ATOM 1229 N N . LEU A 1 156 ? 13.531 -2.714 3.288 1.00 94.50 156 LEU A N 1
ATOM 1230 C CA . LEU A 1 156 ? 13.299 -1.678 4.289 1.00 94.50 156 LEU A CA 1
ATOM 1231 C C . LEU A 1 156 ? 14.018 -2.071 5.580 1.00 94.50 156 LEU A C 1
ATOM 1233 O O . LEU A 1 156 ? 13.652 -3.049 6.235 1.00 94.50 156 LEU A O 1
ATOM 1237 N N . THR A 1 157 ? 15.090 -1.362 5.923 1.00 93.31 157 THR A N 1
ATOM 1238 C CA . THR A 1 157 ? 15.987 -1.772 7.010 1.00 93.31 157 THR A CA 1
ATOM 1239 C C . THR A 1 157 ? 15.613 -1.132 8.351 1.00 93.31 157 THR A C 1
ATOM 1241 O O . THR A 1 157 ? 14.869 -0.155 8.417 1.00 93.31 157 THR A O 1
ATOM 1244 N N . LYS A 1 158 ? 16.111 -1.685 9.464 1.00 92.12 158 LYS A N 1
ATOM 1245 C CA . LYS A 1 158 ? 15.798 -1.185 10.819 1.00 92.12 158 LYS A CA 1
ATOM 1246 C C . LYS A 1 158 ? 16.392 0.195 11.120 1.00 92.12 158 LYS A C 1
ATOM 1248 O O . LYS A 1 158 ? 15.853 0.913 11.946 1.00 92.12 158 LYS A O 1
ATOM 1253 N N . ASP A 1 159 ? 17.474 0.559 10.445 1.00 92.38 159 ASP A N 1
ATOM 1254 C CA . ASP A 1 159 ? 18.134 1.871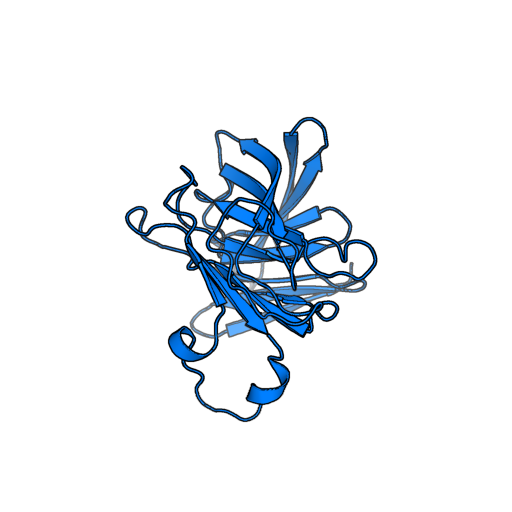 10.481 1.00 92.38 159 ASP A CA 1
ATOM 1255 C C . ASP A 1 159 ? 17.485 2.888 9.523 1.00 92.38 159 ASP A C 1
ATOM 1257 O O . ASP A 1 159 ? 18.110 3.871 9.132 1.00 92.38 159 ASP A O 1
ATOM 1261 N N . SER A 1 160 ? 16.230 2.646 9.129 1.00 92.00 160 SER A N 1
ATOM 1262 C CA . SER A 1 160 ? 15.434 3.534 8.274 1.00 92.00 160 SER A CA 1
ATOM 1263 C C . SER A 1 160 ? 16.048 3.828 6.899 1.00 92.00 160 SER A C 1
ATOM 1265 O O . SER A 1 160 ? 15.725 4.837 6.278 1.00 92.00 160 SER A O 1
ATOM 1267 N N . GLN A 1 161 ? 16.863 2.906 6.375 1.00 92.00 161 GLN A N 1
ATOM 1268 C CA . GLN A 1 161 ? 17.389 2.959 5.010 1.00 92.00 161 GLN A CA 1
ATOM 1269 C C . GLN A 1 161 ? 16.545 2.117 4.044 1.00 92.00 161 GLN A C 1
ATOM 1271 O O . GLN A 1 161 ? 15.932 1.110 4.416 1.00 92.00 161 GLN A O 1
ATOM 1276 N N . ILE A 1 162 ? 16.545 2.518 2.773 1.00 93.69 162 ILE A N 1
ATOM 1277 C CA . ILE A 1 162 ? 15.920 1.775 1.677 1.00 93.69 162 ILE A CA 1
ATOM 1278 C C . ILE A 1 162 ? 17.041 1.229 0.795 1.00 93.69 162 ILE A C 1
ATOM 1280 O O . ILE A 1 162 ? 17.754 1.988 0.142 1.00 93.69 162 ILE A O 1
ATOM 1284 N N . ARG A 1 163 ? 17.213 -0.096 0.766 1.00 93.06 163 ARG A N 1
ATOM 1285 C CA . ARG A 1 163 ? 18.185 -0.749 -0.127 1.00 93.06 163 ARG A CA 1
ATOM 1286 C C . ARG A 1 163 ? 17.464 -1.295 -1.347 1.00 93.06 163 ARG A C 1
ATOM 1288 O O . ARG A 1 163 ? 16.563 -2.121 -1.202 1.00 93.06 163 ARG A O 1
ATOM 1295 N N . LYS A 1 164 ? 17.872 -0.850 -2.532 1.00 92.25 164 LYS A N 1
ATOM 1296 C CA . LYS A 1 164 ? 17.151 -1.109 -3.780 1.00 92.25 164 LYS A CA 1
ATOM 1297 C C . LYS A 1 164 ? 17.891 -2.077 -4.689 1.00 92.25 164 LYS A C 1
ATOM 1299 O O . LYS A 1 164 ? 19.118 -2.085 -4.764 1.00 92.25 164 LYS A O 1
ATOM 1304 N N . THR A 1 165 ? 17.128 -2.868 -5.427 1.00 92.81 165 THR A N 1
ATOM 1305 C CA . THR A 1 165 ? 17.596 -3.602 -6.604 1.00 92.81 165 THR A CA 1
ATOM 1306 C C . THR A 1 165 ? 16.611 -3.354 -7.731 1.00 92.81 165 THR A C 1
ATOM 1308 O O . THR A 1 165 ? 15.418 -3.603 -7.560 1.00 92.81 165 THR A O 1
ATOM 1311 N N . TYR A 1 166 ? 17.104 -2.858 -8.862 1.00 89.50 166 TYR A N 1
ATOM 1312 C CA . TYR A 1 166 ? 16.288 -2.581 -10.038 1.00 89.50 166 TYR A CA 1
ATOM 1313 C C . TYR A 1 166 ? 16.323 -3.755 -11.002 1.00 89.50 166 TYR A C 1
ATOM 1315 O O . TYR A 1 166 ? 17.374 -4.356 -11.229 1.00 89.50 166 TYR A O 1
ATOM 1323 N N . PHE A 1 167 ? 15.167 -4.040 -11.579 1.00 88.06 167 PHE A N 1
ATOM 1324 C CA . PHE A 1 167 ? 14.984 -5.045 -12.607 1.00 88.06 167 PHE A CA 1
ATOM 1325 C C . PHE A 1 167 ? 14.412 -4.359 -13.834 1.00 88.06 167 PHE A C 1
ATOM 1327 O O . PHE A 1 167 ? 13.474 -3.566 -13.730 1.00 88.06 167 PHE A O 1
ATOM 1334 N N . TYR A 1 168 ? 14.999 -4.669 -14.982 1.00 85.50 168 TYR A N 1
ATOM 1335 C CA . TYR A 1 168 ? 14.562 -4.168 -16.268 1.00 85.50 168 TYR A CA 1
ATOM 1336 C C . TYR A 1 168 ? 14.475 -5.326 -17.245 1.00 85.50 168 TYR A C 1
ATOM 1338 O O . TYR A 1 168 ? 15.477 -5.981 -17.533 1.00 85.50 168 TYR A O 1
ATOM 1346 N N . GLU A 1 169 ? 13.270 -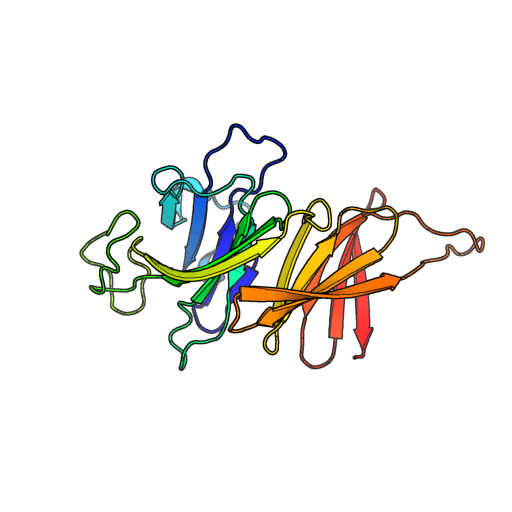5.548 -17.752 1.00 77.00 169 GLU A N 1
ATOM 1347 C CA . GLU A 1 169 ? 12.984 -6.598 -18.717 1.00 77.00 169 GLU A CA 1
ATOM 1348 C C . GLU A 1 169 ? 12.611 -5.972 -20.063 1.00 77.00 169 GLU A C 1
ATOM 1350 O O . GLU A 1 169 ? 11.675 -5.167 -20.175 1.00 77.00 169 GLU A O 1
ATOM 1355 N N . LYS A 1 170 ? 13.362 -6.354 -21.101 1.00 77.50 170 LYS A N 1
ATOM 1356 C CA . LYS A 1 170 ? 13.113 -5.942 -22.484 1.00 77.50 170 LYS A CA 1
ATOM 1357 C C . LYS A 1 170 ? 12.229 -6.953 -23.190 1.00 77.50 170 LYS A C 1
ATOM 1359 O O . LYS A 1 170 ? 12.501 -8.150 -23.166 1.00 77.50 170 LYS A O 1
ATOM 1364 N N . PHE A 1 171 ? 11.235 -6.453 -23.914 1.00 74.44 171 PHE A N 1
ATOM 1365 C CA . PHE A 1 171 ? 10.376 -7.271 -24.765 1.00 74.44 171 PHE A CA 1
ATOM 1366 C C . PHE A 1 171 ? 10.630 -6.932 -26.209 1.00 74.44 171 PHE A C 1
ATOM 1368 O O . PHE A 1 171 ? 10.861 -5.775 -26.542 1.00 74.44 171 PHE A O 1
ATOM 1375 N N . TYR A 1 172 ? 10.549 -7.939 -27.064 1.00 77.69 172 TYR A N 1
ATOM 1376 C CA . TYR A 1 172 ? 10.715 -7.770 -28.493 1.00 77.69 172 TYR A CA 1
ATOM 1377 C C . TYR A 1 172 ? 9.481 -8.299 -29.207 1.00 77.69 172 TYR A C 1
ATOM 1379 O O . TYR A 1 172 ? 8.944 -9.350 -28.852 1.00 77.69 172 TYR A O 1
ATOM 1387 N N . GLY A 1 173 ? 9.014 -7.544 -30.198 1.00 73.62 173 GLY A N 1
ATOM 1388 C CA . GLY A 1 173 ? 7.942 -7.981 -31.078 1.00 73.62 173 GLY A CA 1
ATOM 1389 C C . GLY A 1 173 ? 8.405 -9.102 -32.001 1.00 73.62 173 GLY A C 1
ATOM 1390 O O . GLY A 1 173 ? 9.594 -9.401 -32.112 1.00 73.62 173 GLY A O 1
ATOM 1391 N N . SER A 1 174 ? 7.463 -9.688 -32.739 1.00 79.88 174 SER A N 1
ATOM 1392 C CA . SER A 1 174 ? 7.776 -10.654 -33.802 1.00 79.88 174 SER A CA 1
ATOM 1393 C C . SER A 1 174 ? 8.645 -10.064 -34.922 1.00 79.88 174 SER A C 1
ATOM 1395 O O . SER A 1 174 ? 9.218 -10.807 -35.709 1.00 79.88 174 SER A O 1
ATOM 1397 N N . ASP A 1 175 ? 8.734 -8.735 -35.006 1.00 87.25 175 ASP A N 1
ATOM 1398 C CA . ASP A 1 175 ? 9.603 -7.982 -35.912 1.00 87.25 175 ASP A CA 1
ATOM 1399 C C . ASP A 1 175 ? 11.009 -7.716 -35.333 1.00 87.25 175 ASP A C 1
ATOM 1401 O O . ASP A 1 175 ? 11.814 -7.032 -35.964 1.00 87.25 175 ASP A O 1
ATOM 1405 N N . GLY A 1 176 ? 11.305 -8.229 -34.132 1.00 81.75 176 GLY A N 1
ATOM 1406 C CA . GLY A 1 176 ? 12.585 -8.060 -33.445 1.00 81.75 176 GLY A CA 1
ATOM 1407 C C . GLY A 1 176 ? 12.807 -6.672 -32.838 1.00 81.75 176 GLY A C 1
ATOM 1408 O O . GLY A 1 176 ? 13.894 -6.410 -32.324 1.00 81.75 176 GLY A O 1
ATOM 1409 N N . LYS A 1 177 ? 11.815 -5.771 -32.875 1.00 83.12 177 LYS A N 1
ATOM 1410 C CA . LYS A 1 177 ? 11.933 -4.430 -32.285 1.00 83.12 177 LYS A CA 1
ATOM 1411 C C . LYS A 1 177 ? 11.553 -4.435 -30.815 1.00 83.12 177 LYS A C 1
ATOM 1413 O O . LYS A 1 177 ? 10.618 -5.129 -30.419 1.00 83.12 177 LYS A O 1
ATOM 1418 N N . GLU A 1 178 ? 12.257 -3.624 -30.025 1.00 79.06 178 GLU A N 1
ATOM 1419 C CA . GLU A 1 178 ? 11.929 -3.433 -28.614 1.00 79.06 178 GLU A CA 1
ATOM 1420 C C . GLU A 1 178 ? 10.503 -2.882 -28.483 1.00 79.06 178 GLU A C 1
ATOM 1422 O O . GLU A 1 178 ? 10.115 -1.903 -29.126 1.00 79.06 178 GLU A O 1
ATOM 1427 N N . MET A 1 179 ? 9.705 -3.553 -27.665 1.00 74.62 179 MET A N 1
ATOM 1428 C CA . MET A 1 179 ? 8.342 -3.177 -27.356 1.00 74.62 179 MET A CA 1
ATOM 1429 C C . MET A 1 179 ? 8.341 -2.232 -26.161 1.00 74.62 179 MET A C 1
ATOM 1431 O O . MET A 1 179 ? 8.670 -2.625 -25.044 1.00 74.62 179 MET A O 1
ATOM 1435 N N . LEU A 1 180 ? 7.908 -0.996 -26.402 1.00 75.69 180 LEU A N 1
ATOM 1436 C CA . LEU A 1 180 ? 7.637 -0.028 -25.346 1.00 75.69 180 LEU A CA 1
ATOM 1437 C C . LEU A 1 180 ? 6.297 -0.366 -24.680 1.00 75.69 180 LEU A C 1
ATOM 1439 O O . LEU A 1 180 ? 5.276 -0.506 -25.358 1.00 75.69 180 LEU A O 1
ATOM 1443 N N . SER A 1 181 ? 6.319 -0.511 -23.360 1.00 74.56 181 SER A N 1
ATOM 1444 C CA . SER A 1 181 ? 5.151 -0.760 -22.515 1.00 74.56 181 SER A CA 1
ATOM 1445 C C . SER A 1 181 ? 5.389 -0.104 -21.162 1.00 74.56 181 SER A C 1
ATOM 1447 O O . SER A 1 181 ? 6.532 -0.087 -20.710 1.00 74.56 181 SER A O 1
ATOM 1449 N N . ALA A 1 182 ? 4.332 0.387 -20.519 1.00 75.81 182 ALA A N 1
ATOM 1450 C CA . ALA A 1 182 ? 4.377 0.785 -19.113 1.00 75.81 182 ALA A CA 1
ATOM 1451 C C . ALA A 1 182 ? 3.871 -0.366 -18.233 1.00 75.81 182 ALA A C 1
ATOM 1453 O O . ALA A 1 182 ? 3.025 -1.157 -18.670 1.00 75.81 182 ALA A O 1
ATOM 1454 N N . MET A 1 183 ? 4.391 -0.471 -17.010 1.00 80.19 183 MET A N 1
ATOM 1455 C CA . MET A 1 183 ? 3.821 -1.350 -15.989 1.00 80.19 183 MET A CA 1
ATOM 1456 C C . MET A 1 183 ? 2.620 -0.681 -15.324 1.00 80.19 183 MET A C 1
ATOM 1458 O O . MET A 1 183 ? 2.670 0.503 -15.024 1.00 80.19 183 MET A O 1
ATOM 1462 N N . GLU A 1 184 ? 1.569 -1.456 -15.067 1.00 81.62 184 GLU A N 1
ATOM 1463 C CA . GLU A 1 184 ? 0.349 -1.010 -14.368 1.00 81.62 184 GLU A CA 1
ATOM 1464 C C . GLU A 1 184 ? -0.018 -1.907 -13.182 1.00 81.62 184 GLU A C 1
ATOM 1466 O O . GLU A 1 184 ? -0.961 -1.625 -12.450 1.00 81.62 184 GLU A O 1
ATOM 1471 N N . GLY A 1 185 ? 0.694 -3.020 -13.007 1.00 86.38 185 GLY A N 1
ATOM 1472 C CA . GLY A 1 185 ? 0.408 -3.972 -11.948 1.00 86.38 185 GLY A CA 1
ATOM 1473 C C . GLY A 1 185 ? 1.609 -4.838 -11.624 1.00 86.38 185 GLY A C 1
ATOM 1474 O O . GLY A 1 185 ? 2.356 -5.239 -12.524 1.00 86.38 185 GLY A O 1
ATOM 1475 N N . ILE A 1 186 ? 1.773 -5.167 -10.347 1.00 89.38 186 ILE A N 1
ATOM 1476 C CA . ILE A 1 186 ? 2.746 -6.159 -9.898 1.00 89.38 186 ILE A CA 1
ATOM 1477 C C . ILE A 1 186 ? 2.144 -7.003 -8.784 1.00 89.38 186 ILE A C 1
ATOM 1479 O O . ILE A 1 186 ? 1.659 -6.501 -7.778 1.00 89.38 186 ILE A O 1
ATOM 1483 N N . THR A 1 187 ? 2.223 -8.320 -8.933 1.00 90.88 187 THR A N 1
ATOM 1484 C CA . THR A 1 187 ? 1.981 -9.228 -7.818 1.00 90.88 187 THR A CA 1
ATOM 1485 C C . THR A 1 187 ? 3.041 -10.308 -7.777 1.00 90.88 187 THR A C 1
ATOM 1487 O O . THR A 1 187 ? 3.610 -10.723 -8.792 1.00 90.88 187 THR A O 1
ATOM 1490 N N . ILE A 1 188 ? 3.346 -10.730 -6.560 1.00 89.56 188 ILE A N 1
ATOM 1491 C CA . ILE A 1 188 ? 4.447 -11.618 -6.262 1.00 89.56 188 ILE A CA 1
ATOM 1492 C C . ILE A 1 188 ? 3.910 -12.827 -5.511 1.00 89.56 188 ILE A C 1
ATOM 1494 O O . ILE A 1 188 ? 3.214 -12.704 -4.507 1.00 89.56 188 ILE A O 1
ATOM 1498 N N . THR A 1 189 ? 4.300 -14.010 -5.970 1.00 84.38 189 THR A N 1
ATOM 1499 C CA . THR A 1 189 ? 4.033 -15.279 -5.291 1.00 84.38 189 THR A CA 1
ATOM 1500 C C . THR A 1 189 ? 5.346 -16.005 -4.999 1.00 84.38 189 THR A C 1
ATOM 1502 O O . THR A 1 189 ? 6.430 -15.555 -5.385 1.00 84.38 189 THR A O 1
ATOM 1505 N N . GLU A 1 190 ? 5.261 -17.156 -4.330 1.00 83.62 190 GLU A N 1
ATOM 1506 C CA . GLU A 1 190 ? 6.420 -18.033 -4.110 1.00 83.62 190 GLU A CA 1
ATOM 1507 C C . GLU A 1 190 ? 7.102 -18.442 -5.414 1.00 83.62 190 GLU A C 1
ATOM 1509 O O . GLU A 1 190 ? 8.326 -18.500 -5.475 1.00 83.62 190 GLU A O 1
ATOM 1514 N N . LYS A 1 191 ? 6.316 -18.696 -6.463 1.00 84.31 191 LYS A N 1
ATOM 1515 C CA . LYS A 1 191 ? 6.821 -19.245 -7.726 1.00 84.31 191 LYS A CA 1
ATOM 1516 C C . LYS A 1 191 ? 6.994 -18.200 -8.808 1.00 84.31 191 LYS A C 1
ATOM 1518 O O . LYS A 1 191 ? 7.839 -18.380 -9.677 1.00 84.31 191 LYS A O 1
ATOM 1523 N N . TYR A 1 192 ? 6.186 -17.145 -8.773 1.00 86.44 192 TYR A N 1
ATOM 1524 C CA . TYR A 1 192 ? 6.046 -16.246 -9.904 1.00 86.44 192 TYR A CA 1
ATOM 1525 C C . TYR A 1 192 ? 6.123 -14.778 -9.526 1.00 86.44 192 TYR A C 1
ATOM 1527 O O . TYR A 1 192 ? 5.591 -14.357 -8.496 1.00 86.44 192 TYR A O 1
ATOM 1535 N N . VAL A 1 193 ? 6.713 -14.004 -10.430 1.00 86.38 193 VAL A N 1
ATOM 1536 C CA . VAL A 1 193 ? 6.470 -12.566 -10.554 1.00 86.38 193 VAL A CA 1
ATOM 1537 C C . VAL A 1 193 ? 5.470 -12.379 -11.686 1.00 86.38 193 VAL A C 1
ATOM 1539 O O . VAL A 1 193 ? 5.698 -12.866 -12.795 1.00 86.38 193 VAL A O 1
ATOM 1542 N N . VAL A 1 194 ? 4.353 -11.718 -11.392 1.00 88.50 194 VAL A N 1
ATOM 1543 C CA . VAL A 1 194 ? 3.306 -11.418 -12.368 1.00 88.50 194 VAL A CA 1
ATOM 1544 C C . VAL A 1 194 ? 3.250 -9.914 -12.571 1.00 88.50 194 VAL A C 1
ATOM 1546 O O . VAL A 1 194 ? 3.057 -9.167 -11.612 1.00 88.50 194 VAL A O 1
ATOM 1549 N N . LEU A 1 195 ? 3.422 -9.482 -13.816 1.00 86.00 195 LEU A N 1
ATOM 1550 C CA . LEU A 1 195 ? 3.434 -8.076 -14.203 1.00 86.00 195 LEU A CA 1
ATOM 1551 C C . LEU A 1 195 ? 2.254 -7.790 -15.133 1.00 86.00 195 LEU A C 1
ATOM 1553 O O . LEU A 1 195 ? 2.077 -8.474 -16.144 1.00 86.00 195 LEU A O 1
ATOM 1557 N N . GLY A 1 196 ? 1.463 -6.779 -14.788 1.00 84.88 196 GLY A N 1
ATOM 1558 C CA . GLY A 1 196 ? 0.456 -6.194 -15.667 1.00 84.88 196 GLY A CA 1
ATOM 1559 C C . GLY A 1 196 ? 1.069 -5.043 -16.454 1.00 84.88 196 GLY A C 1
ATOM 1560 O O . GLY A 1 196 ? 1.779 -4.213 -15.881 1.00 84.88 196 GLY A O 1
ATOM 1561 N N . CYS A 1 197 ? 0.821 -4.988 -17.760 1.00 79.62 197 CYS A N 1
ATOM 1562 C CA . CYS A 1 197 ? 1.379 -3.938 -18.604 1.00 79.62 197 CYS A CA 1
ATOM 1563 C C . CYS A 1 197 ? 0.412 -3.474 -19.698 1.00 79.62 197 CYS A C 1
ATOM 1565 O O . CYS A 1 197 ? -0.444 -4.237 -20.160 1.00 79.62 197 CYS A O 1
ATOM 1567 N N . THR A 1 198 ? 0.552 -2.213 -20.113 1.00 74.25 198 THR A N 1
ATOM 1568 C CA . THR A 1 198 ? -0.271 -1.617 -21.172 1.00 74.25 198 THR A CA 1
ATOM 1569 C C . THR A 1 198 ? 0.504 -1.235 -22.415 1.00 74.25 198 THR A C 1
ATOM 1571 O O . THR A 1 198 ? 1.551 -0.588 -22.386 1.00 74.25 198 THR A O 1
ATOM 1574 N N . ARG A 1 199 ? -0.100 -1.610 -23.547 1.00 65.06 199 ARG A N 1
ATOM 1575 C CA . ARG A 1 199 ? 0.350 -1.303 -24.908 1.00 65.06 199 ARG A CA 1
ATOM 1576 C C . ARG A 1 199 ? -0.856 -1.032 -25.814 1.00 65.06 199 ARG A C 1
ATOM 1578 O O . ARG A 1 199 ? -1.111 -1.765 -26.767 1.00 65.06 199 ARG A O 1
ATOM 1585 N N . GLY A 1 200 ? -1.714 -0.084 -25.429 1.00 58.25 200 GLY A N 1
ATOM 1586 C CA . GLY A 1 200 ? -3.043 0.114 -26.044 1.00 58.25 200 GLY A CA 1
ATOM 1587 C C . GLY A 1 200 ? -4.035 -1.048 -25.824 1.00 58.25 200 GLY A C 1
ATOM 1588 O O . GLY A 1 200 ? -5.217 -0.913 -26.124 1.00 58.25 200 GLY A O 1
ATOM 1589 N N . LYS A 1 201 ? -3.556 -2.177 -25.282 1.00 59.22 201 LYS A N 1
ATOM 1590 C CA . LYS A 1 201 ? -4.271 -3.323 -24.703 1.00 59.22 201 LYS A CA 1
ATOM 1591 C C . LYS A 1 201 ? -3.526 -3.759 -23.432 1.00 59.22 201 LYS A C 1
ATOM 1593 O O . LYS A 1 201 ? -2.326 -3.494 -23.325 1.00 59.22 201 LYS A O 1
ATOM 1598 N N . HIS A 1 202 ? -4.215 -4.422 -22.505 1.00 65.12 202 HIS A N 1
ATOM 1599 C CA . HIS A 1 202 ? -3.617 -4.967 -21.281 1.00 65.12 202 HIS A CA 1
ATOM 1600 C C . HIS A 1 202 ? -3.021 -6.359 -21.538 1.00 65.12 202 HIS A C 1
ATOM 1602 O O . HIS A 1 202 ? -3.672 -7.206 -22.155 1.00 65.12 202 HIS A O 1
ATOM 1608 N N . TYR A 1 203 ? -1.805 -6.599 -21.050 1.00 71.69 203 TYR A N 1
ATOM 1609 C CA . TYR A 1 203 ? -1.114 -7.889 -21.110 1.00 71.69 203 TYR A CA 1
ATOM 1610 C C . TYR A 1 203 ? -0.679 -8.323 -19.705 1.00 71.69 203 TYR A C 1
ATOM 1612 O O . TYR A 1 203 ? -0.429 -7.490 -18.834 1.00 71.69 203 TYR A O 1
ATOM 1620 N N . ILE A 1 204 ? -0.593 -9.640 -19.495 1.00 76.00 204 ILE A N 1
ATOM 1621 C CA . ILE A 1 204 ? -0.095 -10.250 -18.258 1.00 76.00 204 ILE A CA 1
ATOM 1622 C C . ILE A 1 204 ? 1.154 -11.049 -18.598 1.00 76.00 204 ILE A C 1
ATOM 1624 O O . ILE A 1 204 ? 1.120 -11.942 -19.446 1.00 76.00 204 ILE A O 1
ATOM 1628 N N . HIS A 1 205 ? 2.238 -10.747 -17.899 1.00 75.75 205 HIS A N 1
ATOM 1629 C CA . HIS A 1 205 ? 3.495 -11.466 -18.002 1.00 75.75 205 HIS A CA 1
ATOM 1630 C C . HIS A 1 205 ? 3.776 -12.228 -16.712 1.00 75.75 205 HIS A C 1
ATOM 1632 O O . HIS A 1 205 ? 3.608 -11.681 -15.626 1.00 75.75 205 HIS A O 1
ATOM 1638 N N . VAL A 1 206 ? 4.216 -13.482 -16.830 1.00 78.81 206 VAL A N 1
ATOM 1639 C CA . VAL A 1 206 ? 4.481 -14.372 -15.693 1.00 78.81 206 VAL A CA 1
ATOM 1640 C C . VAL A 1 206 ? 5.869 -14.981 -15.849 1.00 78.81 206 VAL A C 1
ATOM 1642 O O . VAL A 1 206 ? 6.137 -15.638 -16.853 1.00 78.81 206 VAL A O 1
ATOM 1645 N N . TYR A 1 207 ? 6.725 -14.803 -14.844 1.00 78.44 207 TYR A N 1
ATOM 1646 C CA . TYR A 1 207 ? 8.086 -15.353 -14.822 1.00 78.44 207 TYR A CA 1
ATOM 1647 C C . TYR A 1 207 ? 8.285 -16.218 -13.591 1.00 78.44 207 TYR A C 1
ATOM 1649 O O . TYR A 1 207 ? 7.837 -15.843 -12.507 1.00 78.44 207 TYR A O 1
ATOM 1657 N N . SER A 1 208 ? 8.961 -17.357 -13.747 1.00 75.12 208 SER A N 1
ATOM 1658 C CA . SER A 1 208 ? 9.410 -18.170 -12.617 1.00 75.12 208 SER A CA 1
ATOM 1659 C C . SER A 1 208 ? 10.555 -17.481 -11.880 1.00 75.12 208 SER A C 1
ATOM 1661 O O . SER A 1 208 ? 11.437 -16.910 -12.521 1.00 75.12 208 SER A O 1
ATOM 1663 N N . ARG A 1 209 ? 10.535 -17.557 -10.553 1.00 61.09 209 ARG A N 1
ATOM 1664 C CA . ARG A 1 209 ? 11.626 -17.094 -9.689 1.00 61.09 209 ARG A CA 1
ATOM 1665 C C . ARG A 1 209 ? 12.763 -18.093 -9.567 1.00 61.09 209 ARG A C 1
ATOM 1667 O O . ARG A 1 209 ? 12.484 -19.308 -9.664 1.00 61.09 209 ARG A O 1
#

Foldseek 3Di:
DDADPLLRKDKWWPFDPDQVDFIKIWIAGNCVVCPPPPDDDSVVGTDIWTDNVPPDAGRWTKEFEDCVVSLSFWMWIAHDLRQKIWIKGFDAAPDAPPDTDAAHDGDRSHTGGHMDTPDMAGDPDHDAHFLEWYYDDQWIKTFHFDFFGKIWTWRQDPVRYTDIDIDGDWDADPVRDTDTWGWNDWDDDPFWTWTWIDDVDIDIDIDGD

Organism: NCBI:txid1265820